Protein AF-A0A6M0S2K1-F1 (afdb_monomer_lite)

Sequence (235 aa):
MRVALTKQAPDVSIAASEGGVLVSTNGELVENVSAGISYQISADERGLFVNGQPAPTALWVEPDNGYVAVGNRWYRGRLLLLWQNGGVMAVNYVMLQEYLYSVVGAEMSASWSLEALKAQAVAARSYAIVHTVRHQRRTYDLDDTQRYQAYKGIATEASSTQQAVHETSGEFISYGGGVVESLYAANQDIVDDAHSGYGMSQTGALDLAEQGYRYYEILSAYYPDTSVGRIDIGE

Secondary structure (DSSP, 8-state):
-EEEEEEEESEEEEEESS-EEEEETTS-EEEEE-TT--EEEEEETTEEEETTEEE-SEEEEEESSS-EEETTEEESSEEEEEEETTEEEEEEE--HHHHHHHHHHHHS-TTS-HHHHHHHHHHHHHHHHHHHHHTTTSS-SEESSTTS----GGGG--HHHHHHHHHTTTEEEEETTEEP---EESSHHHHHHHHTT-SEEHHHHHHHHHTT--HHHHHHHHSTT-EEEE-----

Foldseek 3Di:
DKAWADDFAQKKKKAAQCWFFKAFPVGHTDDTGHHPDIWMWGFAPVAIDINNHDDPQKIKGAHPDDWMDIHPFTAPAIWIWGHDPRGTIIIHDHDLLRQQLQLLLVADPLPFFLQLLLLVLQLLSLQQVVQCVVPVVDPGSYYCDPVHGHGRHCPRGDPSNSVSSVVCAQKYKDAPNDRDNADEHCAQVCCCVVVVRAHAHSVVSRVVVVVVDGNQRSNCVRPPNIGIDGDDPDD

Organism: NCBI:txid2304604

Structure (mmCIF, N/CA/C/O backbone):
data_AF-A0A6M0S2K1-F1
#
_entry.id   AF-A0A6M0S2K1-F1
#
loop_
_atom_site.group_PDB
_atom_site.id
_atom_site.type_symbol
_atom_site.label_atom_id
_atom_site.label_alt_id
_atom_site.label_comp_id
_atom_site.label_asym_id
_atom_site.label_entity_id
_atom_site.label_seq_id
_atom_site.pdbx_PDB_ins_code
_atom_site.Cartn_x
_atom_site.Cartn_y
_atom_site.Cartn_z
_atom_site.occupancy
_atom_site.B_iso_or_equiv
_atom_site.auth_seq_id
_atom_site.auth_comp_id
_atom_site.auth_asym_id
_atom_site.auth_atom_id
_atom_site.pdbx_PDB_model_num
ATOM 1 N N . MET A 1 1 ? -2.777 -7.646 -4.775 1.00 89.31 1 MET A N 1
ATOM 2 C CA . MET A 1 1 ? -3.124 -6.220 -4.939 1.00 89.31 1 MET A CA 1
ATOM 3 C C . MET A 1 1 ? -2.271 -5.621 -6.035 1.00 89.31 1 MET A C 1
ATOM 5 O O . MET A 1 1 ? -1.095 -5.965 -6.116 1.00 89.31 1 MET A O 1
ATOM 9 N N . ARG A 1 2 ? -2.854 -4.751 -6.862 1.00 93.31 2 ARG A N 1
ATOM 10 C CA . ARG A 1 2 ? -2.171 -3.983 -7.910 1.00 93.31 2 ARG A CA 1
ATOM 11 C C . ARG A 1 2 ? -2.292 -2.495 -7.592 1.00 93.31 2 ARG A C 1
ATOM 13 O O . ARG A 1 2 ? -3.386 -1.945 -7.704 1.00 93.31 2 ARG A O 1
ATOM 20 N N . VAL A 1 3 ? -1.199 -1.852 -7.197 1.00 93.38 3 VAL A N 1
ATOM 21 C CA . VAL A 1 3 ? -1.198 -0.441 -6.782 1.00 93.38 3 VAL A CA 1
ATOM 22 C C . VAL A 1 3 ? -0.407 0.394 -7.781 1.00 93.38 3 VAL A C 1
ATOM 24 O O . VAL A 1 3 ? 0.787 0.166 -7.956 1.00 93.38 3 VAL A O 1
ATOM 27 N N . ALA A 1 4 ? -1.048 1.347 -8.456 1.00 93.62 4 ALA A N 1
ATOM 28 C CA . ALA A 1 4 ? -0.344 2.285 -9.326 1.00 93.62 4 ALA A CA 1
ATOM 29 C C . ALA A 1 4 ? 0.474 3.277 -8.487 1.00 93.62 4 ALA A C 1
ATOM 31 O O . ALA A 1 4 ? -0.088 4.001 -7.671 1.00 93.62 4 ALA A O 1
ATOM 32 N N . LEU A 1 5 ? 1.788 3.300 -8.721 1.00 93.94 5 LEU A N 1
ATOM 33 C CA . LEU A 1 5 ? 2.760 4.184 -8.062 1.00 93.94 5 LEU A CA 1
ATOM 34 C C . LEU A 1 5 ? 3.109 5.406 -8.920 1.00 93.94 5 LEU A C 1
ATOM 36 O O . LEU A 1 5 ? 3.496 6.457 -8.428 1.00 93.94 5 LEU A O 1
ATOM 40 N N . THR A 1 6 ? 3.003 5.259 -10.236 1.00 90.81 6 THR A N 1
ATOM 41 C CA . THR A 1 6 ? 3.024 6.362 -11.199 1.00 90.81 6 THR A CA 1
ATOM 42 C C . THR A 1 6 ? 2.173 5.964 -12.392 1.00 90.81 6 THR A C 1
ATOM 44 O O . THR A 1 6 ? 2.080 4.776 -12.698 1.00 90.81 6 THR A O 1
ATOM 47 N N . LYS A 1 7 ? 1.527 6.935 -13.044 1.00 89.19 7 LYS A N 1
ATOM 48 C CA . LYS A 1 7 ? 0.539 6.698 -14.111 1.00 89.19 7 LYS A CA 1
ATOM 49 C C . LYS A 1 7 ? 1.031 7.061 -15.512 1.00 89.19 7 LYS A C 1
ATOM 51 O O . LYS A 1 7 ? 0.543 6.483 -16.474 1.00 89.19 7 LYS A O 1
ATOM 56 N N . GLN A 1 8 ? 1.939 8.030 -15.625 1.00 90.12 8 GLN A N 1
ATOM 57 C CA . GLN A 1 8 ? 2.414 8.554 -16.911 1.00 90.12 8 GLN A CA 1
ATOM 58 C C . GLN A 1 8 ? 3.690 9.396 -16.722 1.00 90.12 8 GLN A C 1
ATOM 60 O O . GLN A 1 8 ? 3.763 10.544 -17.156 1.00 90.12 8 GLN A O 1
ATOM 65 N N . ALA A 1 9 ? 4.681 8.874 -15.996 1.00 94.25 9 ALA A N 1
ATOM 66 C CA . ALA A 1 9 ? 5.946 9.590 -15.825 1.00 94.25 9 ALA A CA 1
ATOM 67 C C . ALA A 1 9 ? 6.783 9.520 -17.117 1.00 94.25 9 ALA A C 1
ATOM 69 O O . ALA A 1 9 ? 6.792 8.468 -17.752 1.00 94.25 9 ALA A O 1
ATOM 70 N N . PRO A 1 10 ? 7.507 10.579 -17.519 1.00 95.75 10 PRO A N 1
ATOM 71 C CA . PRO A 1 10 ? 8.440 10.483 -18.648 1.00 95.75 10 PRO A CA 1
ATOM 72 C C . PRO A 1 10 ? 9.558 9.470 -18.362 1.00 95.75 10 PRO A C 1
ATOM 74 O O . PRO A 1 10 ? 10.025 8.758 -19.253 1.00 95.75 10 PRO A O 1
ATOM 77 N N . ASP A 1 11 ? 9.952 9.374 -17.096 1.00 96.94 11 ASP A N 1
ATOM 78 C CA . ASP A 1 11 ? 10.985 8.478 -16.626 1.00 96.94 11 ASP A CA 1
ATOM 79 C C . ASP A 1 11 ? 10.817 8.148 -15.135 1.00 96.94 11 ASP A C 1
ATOM 81 O O . ASP A 1 11 ? 10.149 8.866 -14.385 1.00 96.94 11 ASP A O 1
ATOM 85 N N . VAL A 1 12 ? 11.387 7.023 -14.712 1.00 97.31 12 VAL A N 1
ATOM 86 C CA . VAL A 1 12 ? 11.408 6.569 -13.324 1.00 97.31 12 VAL A CA 1
ATOM 87 C C . VAL A 1 12 ? 12.636 5.702 -13.064 1.00 97.31 12 VAL A C 1
ATOM 89 O O . VAL A 1 12 ? 13.033 4.893 -13.903 1.00 97.31 12 VAL A O 1
ATOM 92 N N . SER A 1 13 ? 13.230 5.837 -11.882 1.00 98.06 13 SER A N 1
ATOM 93 C CA . SER A 1 13 ? 14.288 4.939 -11.426 1.00 98.06 13 SER A CA 1
ATOM 94 C C . SER A 1 13 ? 13.696 3.728 -10.707 1.00 98.06 13 SER A C 1
ATOM 96 O O . SER A 1 13 ? 12.801 3.878 -9.870 1.00 98.06 13 SER A O 1
ATOM 98 N N . ILE A 1 14 ? 14.214 2.535 -10.997 1.00 98.25 14 ILE A N 1
ATOM 99 C CA . ILE A 1 14 ? 13.878 1.297 -10.283 1.00 98.25 14 ILE A CA 1
ATOM 100 C C . ILE A 1 14 ? 15.131 0.637 -9.723 1.00 98.25 14 ILE A C 1
ATOM 102 O O . ILE A 1 14 ? 16.222 0.821 -10.253 1.00 98.25 14 ILE A O 1
ATOM 106 N N . ALA A 1 15 ? 14.983 -0.145 -8.661 1.00 98.31 15 ALA A N 1
ATOM 107 C CA . ALA A 1 15 ? 16.058 -0.967 -8.105 1.00 98.31 15 ALA A CA 1
ATOM 108 C C . ALA A 1 15 ? 15.476 -2.219 -7.437 1.00 98.31 15 ALA A C 1
ATOM 110 O O . ALA A 1 15 ? 14.278 -2.271 -7.161 1.00 98.31 15 ALA A O 1
ATOM 111 N N . ALA A 1 16 ? 16.324 -3.200 -7.138 1.00 98.38 16 ALA A N 1
ATOM 112 C CA . ALA A 1 16 ? 15.986 -4.337 -6.283 1.00 98.38 16 ALA A CA 1
ATOM 113 C C . ALA A 1 16 ? 16.979 -4.421 -5.119 1.00 98.38 16 ALA A C 1
ATOM 115 O O . ALA A 1 16 ? 18.170 -4.163 -5.304 1.00 98.38 16 ALA A O 1
ATOM 116 N N . SER A 1 17 ? 16.512 -4.744 -3.912 1.00 98.06 17 SER A N 1
ATOM 117 C CA . SER A 1 17 ? 17.354 -4.687 -2.709 1.00 98.06 17 SER A CA 1
ATOM 118 C C . SER A 1 17 ? 18.361 -5.830 -2.652 1.00 98.06 17 SER A C 1
ATOM 120 O O . SER A 1 17 ? 19.490 -5.618 -2.225 1.00 98.06 17 SER A O 1
ATOM 122 N N . GLU A 1 18 ? 17.964 -7.018 -3.109 1.00 97.94 18 GLU A N 1
ATOM 123 C CA . GLU A 1 18 ? 18.795 -8.232 -3.117 1.00 97.94 18 GLU A CA 1
ATOM 124 C C . GLU A 1 18 ? 19.091 -8.727 -4.540 1.00 97.94 18 GLU A C 1
ATOM 126 O O . GLU A 1 18 ? 19.552 -9.845 -4.729 1.00 97.94 18 GLU A O 1
ATOM 131 N N . GLY A 1 19 ? 18.885 -7.868 -5.540 1.00 98.00 19 GLY A N 1
ATOM 132 C CA . GLY A 1 19 ? 19.001 -8.230 -6.949 1.00 98.00 19 GLY A CA 1
ATOM 133 C C . GLY A 1 19 ? 17.712 -8.832 -7.500 1.00 98.00 19 GLY A C 1
ATOM 134 O O . GLY A 1 19 ? 16.677 -8.834 -6.829 1.00 98.00 19 GLY A O 1
ATOM 135 N N . GLY A 1 20 ? 17.751 -9.254 -8.757 1.00 97.94 20 GLY A N 1
ATOM 136 C CA . GLY A 1 20 ? 16.601 -9.803 -9.460 1.00 97.94 20 GLY A CA 1
ATOM 137 C C . GLY A 1 20 ? 16.741 -9.696 -10.968 1.00 97.94 20 GLY A C 1
ATOM 138 O O . GLY A 1 20 ? 17.843 -9.604 -11.513 1.00 97.94 20 GLY A O 1
ATOM 139 N N . VAL A 1 21 ? 15.607 -9.645 -11.657 1.00 98.44 21 VAL A N 1
ATOM 140 C CA . VAL A 1 21 ? 15.546 -9.621 -13.120 1.00 98.44 21 VAL A CA 1
ATOM 141 C C . VAL A 1 21 ? 14.512 -8.629 -13.642 1.00 98.44 21 VAL A C 1
ATOM 143 O O . VAL A 1 21 ? 13.466 -8.394 -13.033 1.00 98.44 21 VAL A O 1
ATOM 146 N N . LEU A 1 22 ? 14.806 -8.064 -14.814 1.00 98.19 22 LEU A N 1
ATOM 147 C CA . LEU A 1 22 ? 13.806 -7.485 -15.700 1.00 98.19 22 LEU A CA 1
ATOM 148 C C . LEU A 1 22 ? 13.402 -8.542 -16.721 1.00 98.19 22 LEU A C 1
ATOM 150 O O . LEU A 1 22 ? 14.235 -8.980 -17.516 1.00 98.19 22 LEU A O 1
ATOM 154 N N . VAL A 1 23 ? 12.130 -8.928 -16.725 1.00 97.94 23 VAL A N 1
ATOM 155 C CA . VAL A 1 23 ? 11.583 -9.904 -17.678 1.00 97.94 23 VAL A CA 1
ATOM 156 C C . VAL A 1 23 ? 10.384 -9.328 -18.413 1.00 97.94 23 VAL A C 1
ATOM 158 O O . VAL A 1 23 ? 9.612 -8.539 -17.874 1.00 97.94 23 VAL A O 1
ATOM 161 N N . SER A 1 24 ? 10.205 -9.718 -19.666 1.00 96.12 24 SER A N 1
ATOM 162 C CA . SER A 1 24 ? 9.001 -9.385 -20.419 1.00 96.12 24 SER A CA 1
ATOM 163 C C . SER A 1 24 ? 7.785 -10.160 -19.885 1.00 96.12 24 SER A C 1
ATOM 165 O O . SER A 1 24 ? 7.908 -11.152 -19.168 1.00 96.12 24 SER A O 1
ATOM 167 N N . THR A 1 25 ? 6.573 -9.733 -20.247 1.00 92.88 25 THR A N 1
ATOM 168 C CA . THR A 1 25 ? 5.327 -10.427 -19.854 1.00 92.88 25 THR A CA 1
ATOM 169 C C . THR A 1 25 ? 5.199 -11.863 -20.380 1.00 92.88 25 THR A C 1
ATOM 171 O O . THR A 1 25 ? 4.376 -12.615 -19.862 1.00 92.88 25 THR A O 1
ATOM 174 N N . ASN A 1 26 ? 6.014 -12.261 -21.363 1.00 93.25 26 ASN A N 1
ATOM 175 C CA . ASN A 1 26 ? 6.125 -13.645 -21.838 1.00 93.25 26 ASN A CA 1
ATOM 176 C C . ASN A 1 26 ? 7.198 -14.477 -21.094 1.00 93.25 26 ASN A C 1
ATOM 178 O O . ASN A 1 26 ? 7.351 -15.657 -21.399 1.00 93.25 26 ASN A O 1
ATOM 182 N N . GLY A 1 27 ? 7.929 -13.888 -20.138 1.00 92.88 27 GLY A N 1
ATOM 183 C CA . GLY A 1 27 ? 8.997 -14.545 -19.374 1.00 92.88 27 GLY A CA 1
ATOM 184 C C . GLY A 1 27 ? 10.401 -14.443 -19.983 1.00 92.88 27 GLY A C 1
ATOM 185 O O . GLY A 1 27 ? 11.336 -15.021 -19.436 1.00 92.88 27 GLY A O 1
ATOM 186 N N . GLU A 1 28 ? 10.587 -13.723 -21.091 1.00 96.62 28 GLU A N 1
ATOM 187 C CA . GLU A 1 28 ? 11.916 -13.500 -21.673 1.00 96.62 28 GLU A CA 1
ATOM 188 C C . GLU A 1 28 ? 12.744 -12.528 -20.823 1.00 96.62 28 GLU A C 1
ATOM 190 O O . GLU A 1 28 ? 12.285 -11.431 -20.495 1.00 96.62 28 GLU A O 1
ATOM 195 N N . LEU A 1 29 ? 13.979 -12.918 -20.492 1.00 97.69 29 LEU A N 1
ATOM 196 C CA . LEU A 1 29 ? 14.934 -12.075 -19.774 1.00 97.69 29 LEU A CA 1
ATOM 197 C C . LEU A 1 29 ? 15.348 -10.874 -20.629 1.00 97.69 29 LEU A C 1
ATOM 199 O O . LEU A 1 29 ? 15.806 -11.037 -21.759 1.00 97.69 29 LEU A O 1
ATOM 203 N N . VAL A 1 30 ? 15.229 -9.680 -20.054 1.00 97.44 30 VAL A N 1
ATOM 204 C CA . VAL A 1 30 ? 15.663 -8.417 -20.660 1.00 97.44 30 VAL A CA 1
ATOM 205 C C . VAL A 1 30 ? 16.979 -7.951 -20.049 1.00 97.44 30 VAL A C 1
ATOM 207 O O . VAL A 1 30 ? 17.884 -7.575 -20.785 1.00 97.44 30 VAL A O 1
ATOM 210 N N . GLU A 1 31 ? 17.104 -7.988 -18.720 1.00 96.88 31 GLU A N 1
ATOM 211 C CA . GLU A 1 31 ? 18.288 -7.499 -18.002 1.00 96.88 31 GLU A CA 1
ATOM 212 C C . GLU A 1 31 ? 18.386 -8.144 -16.611 1.00 96.88 31 GLU A C 1
ATOM 214 O O . GLU A 1 31 ? 17.360 -8.423 -15.985 1.00 96.88 31 GLU A O 1
ATOM 219 N N . ASN A 1 32 ? 19.605 -8.344 -16.098 1.00 97.88 32 ASN A N 1
ATOM 220 C CA . ASN A 1 32 ? 19.799 -8.724 -14.694 1.00 97.88 32 ASN A CA 1
ATOM 221 C C . ASN A 1 32 ? 19.862 -7.462 -13.830 1.00 97.88 32 ASN A C 1
ATOM 223 O O . ASN A 1 32 ? 20.617 -6.534 -14.127 1.00 97.88 32 ASN A O 1
ATOM 227 N N . VAL A 1 33 ? 19.114 -7.442 -12.730 1.00 97.50 33 VAL A N 1
ATOM 228 C CA . VAL A 1 33 ? 19.094 -6.333 -11.774 1.00 97.50 33 VAL A CA 1
ATOM 229 C C . VAL A 1 33 ? 20.090 -6.626 -10.663 1.00 97.50 33 VAL A C 1
ATOM 231 O O . VAL A 1 33 ? 19.908 -7.541 -9.866 1.00 97.50 33 VAL A O 1
ATOM 234 N N . SER A 1 34 ? 21.153 -5.831 -10.588 1.00 98.00 34 SER A N 1
ATOM 235 C CA . SER A 1 34 ? 22.133 -5.941 -9.505 1.00 98.00 34 SER A CA 1
ATOM 236 C C . SER A 1 34 ? 21.599 -5.316 -8.213 1.00 98.00 34 SER A C 1
A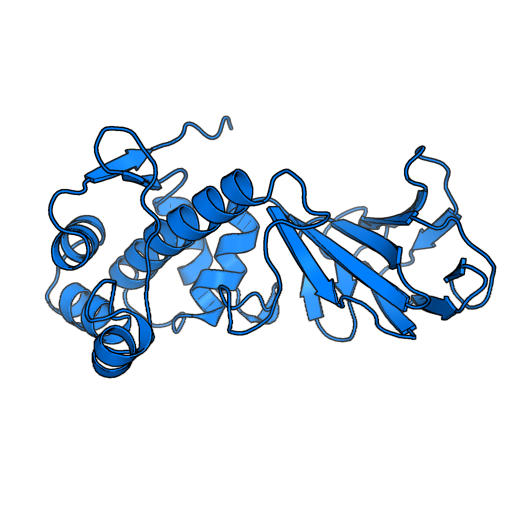TOM 238 O O . SER A 1 34 ? 20.992 -4.244 -8.238 1.00 98.00 34 SER A O 1
ATOM 240 N N . ALA A 1 35 ? 21.857 -5.968 -7.077 1.00 98.00 35 ALA A N 1
ATOM 241 C CA . ALA A 1 35 ? 21.401 -5.526 -5.760 1.00 98.00 35 ALA A CA 1
ATOM 242 C C . ALA A 1 35 ? 21.814 -4.075 -5.454 1.00 98.00 35 ALA A C 1
ATOM 244 O O . ALA A 1 35 ? 22.986 -3.710 -5.553 1.00 98.00 35 ALA A O 1
ATOM 245 N N . GLY A 1 36 ? 20.838 -3.241 -5.089 1.00 94.81 36 GLY A N 1
ATOM 246 C CA . GLY A 1 36 ? 21.028 -1.830 -4.744 1.00 94.81 36 GLY A CA 1
ATOM 247 C C . GLY A 1 36 ? 21.379 -0.910 -5.919 1.00 94.81 36 GLY A C 1
ATOM 248 O O . GLY A 1 36 ? 21.509 0.297 -5.715 1.00 94.81 36 GLY A O 1
ATOM 249 N N . ILE A 1 37 ? 21.519 -1.439 -7.137 1.00 97.56 37 ILE A N 1
ATOM 250 C CA . ILE A 1 37 ? 21.822 -0.640 -8.324 1.00 97.56 37 ILE A CA 1
ATOM 251 C C . ILE A 1 37 ? 20.525 -0.121 -8.937 1.00 97.56 37 ILE A C 1
ATOM 253 O O . ILE A 1 37 ? 19.562 -0.863 -9.131 1.00 97.56 37 ILE A O 1
ATOM 257 N N . SER A 1 38 ? 20.517 1.176 -9.241 1.00 97.31 38 SER A N 1
ATOM 258 C CA . SER A 1 38 ? 19.392 1.841 -9.889 1.00 97.31 38 SER A CA 1
ATOM 259 C C . SER A 1 38 ? 19.456 1.675 -11.405 1.00 97.31 38 SER A C 1
ATOM 261 O O . SER A 1 38 ? 20.493 1.921 -12.019 1.00 97.31 38 SER A O 1
ATOM 263 N N . TYR A 1 39 ? 18.319 1.344 -12.005 1.00 98.12 39 TYR A N 1
ATOM 264 C CA . TYR A 1 39 ? 18.098 1.245 -13.443 1.00 98.12 39 TYR A CA 1
ATOM 265 C C . TYR A 1 39 ? 17.109 2.328 -13.854 1.00 98.12 39 TYR A C 1
ATOM 267 O O . TYR A 1 39 ? 16.084 2.532 -13.199 1.00 98.12 39 TYR A O 1
ATOM 275 N N . GLN A 1 40 ? 17.421 3.037 -14.933 1.00 98.25 40 GLN A N 1
ATOM 276 C CA . GLN A 1 40 ? 16.571 4.099 -15.441 1.00 98.25 40 GLN A CA 1
ATOM 277 C C . GLN A 1 40 ? 15.568 3.528 -16.438 1.00 98.25 40 GLN A C 1
ATOM 279 O O . GLN A 1 40 ? 15.956 2.937 -17.446 1.00 98.25 40 GLN A O 1
ATOM 284 N N . ILE A 1 41 ? 14.285 3.744 -16.174 1.00 98.12 41 ILE A N 1
ATOM 285 C CA . ILE A 1 41 ? 13.190 3.370 -17.061 1.00 98.12 41 ILE A CA 1
ATOM 286 C C . ILE A 1 41 ? 12.630 4.651 -17.654 1.00 98.12 41 ILE A C 1
ATOM 288 O O . ILE A 1 41 ? 12.181 5.524 -16.918 1.00 98.12 41 ILE A O 1
ATOM 292 N N . SER A 1 42 ? 12.649 4.781 -18.973 1.00 98.00 42 SER A N 1
ATOM 293 C CA . SER A 1 42 ? 12.065 5.935 -19.656 1.00 98.00 42 SER A CA 1
ATOM 294 C C . SER A 1 42 ? 11.057 5.501 -20.705 1.00 98.00 42 SER A C 1
ATOM 296 O O . SER A 1 42 ? 11.082 4.370 -21.192 1.00 98.00 42 SER A O 1
ATOM 298 N N . ALA A 1 43 ? 10.149 6.409 -21.038 1.00 97.56 43 ALA A N 1
ATOM 299 C CA . ALA A 1 43 ? 9.171 6.228 -22.093 1.00 97.56 43 ALA A CA 1
ATOM 300 C C . ALA A 1 43 ? 9.137 7.462 -22.994 1.00 97.56 43 ALA A C 1
ATOM 302 O O . ALA A 1 43 ? 9.307 8.592 -22.540 1.00 97.56 43 ALA A O 1
ATOM 303 N N . ASP A 1 44 ? 8.904 7.228 -24.280 1.00 95.62 44 ASP A N 1
ATOM 304 C CA . ASP A 1 44 ? 8.535 8.270 -25.234 1.00 95.62 44 ASP A CA 1
ATOM 305 C C . ASP A 1 44 ? 7.478 7.733 -26.210 1.00 95.62 44 ASP A C 1
ATOM 307 O O . ASP A 1 44 ? 6.961 6.632 -26.031 1.00 95.62 44 ASP A O 1
ATOM 311 N N . GLU A 1 45 ? 7.144 8.483 -27.259 1.00 94.44 45 GLU A N 1
ATOM 312 C CA . GLU A 1 45 ? 6.159 8.074 -28.276 1.00 94.44 45 GLU A CA 1
ATOM 313 C C . GLU A 1 45 ? 6.477 6.735 -28.977 1.00 94.44 45 GLU A C 1
ATOM 315 O O . GLU A 1 45 ? 5.608 6.148 -29.621 1.00 94.44 45 GLU A O 1
ATOM 320 N N . ARG A 1 46 ? 7.718 6.243 -28.887 1.00 93.50 46 ARG A N 1
ATOM 321 C CA . ARG A 1 46 ? 8.203 5.037 -29.574 1.00 93.50 46 ARG A CA 1
ATOM 322 C C . ARG A 1 46 ? 8.150 3.789 -28.701 1.00 93.50 46 ARG A C 1
ATOM 324 O O . ARG A 1 46 ? 8.160 2.691 -29.253 1.00 93.50 46 ARG A O 1
ATOM 331 N N . GLY A 1 47 ? 8.119 3.927 -27.376 1.00 95.88 47 GLY A N 1
ATOM 332 C CA . GLY A 1 47 ? 8.044 2.780 -26.473 1.00 95.88 47 GLY A CA 1
ATOM 333 C C . GLY A 1 47 ? 8.734 2.985 -25.130 1.00 95.88 47 GLY A C 1
ATOM 334 O O . GLY A 1 47 ? 8.942 4.111 -24.678 1.00 95.88 47 GLY A O 1
ATOM 335 N N . LEU A 1 48 ? 9.055 1.858 -24.489 1.00 97.31 48 LEU A N 1
ATOM 336 C CA . LEU A 1 48 ? 9.765 1.787 -23.215 1.00 97.31 48 LEU A CA 1
ATOM 337 C C . LEU A 1 48 ? 11.262 1.573 -23.453 1.00 97.31 48 LEU A C 1
ATOM 339 O O . LEU A 1 48 ? 11.656 0.872 -24.387 1.00 97.31 48 LEU A O 1
ATOM 343 N N . PHE A 1 49 ? 12.089 2.125 -22.573 1.00 98.06 49 PHE A N 1
ATOM 344 C CA . PHE A 1 49 ? 13.536 1.974 -22.616 1.00 98.06 49 PHE A CA 1
ATOM 345 C C . PHE A 1 49 ? 14.083 1.638 -21.230 1.00 98.06 49 PHE A C 1
ATOM 347 O O . PHE A 1 49 ? 13.657 2.217 -20.230 1.00 98.06 49 PHE A O 1
ATOM 354 N N . VAL A 1 50 ? 15.064 0.738 -21.183 1.00 98.00 50 VAL A N 1
ATOM 355 C CA . VAL A 1 50 ? 15.841 0.402 -19.983 1.00 98.00 50 VAL A CA 1
ATOM 356 C C . VAL A 1 50 ? 17.258 0.914 -20.197 1.00 98.00 50 VAL A C 1
ATOM 358 O O . VAL A 1 50 ? 17.925 0.517 -21.149 1.00 98.00 50 VAL A O 1
ATOM 361 N N . ASN A 1 51 ? 17.715 1.838 -19.351 1.00 96.94 51 ASN A N 1
ATOM 362 C CA . ASN A 1 51 ? 19.018 2.503 -19.481 1.00 96.94 51 ASN A CA 1
ATOM 363 C C . ASN A 1 51 ? 19.266 3.061 -20.903 1.00 96.94 51 ASN A C 1
ATOM 365 O O . ASN A 1 51 ? 20.373 3.005 -21.438 1.00 96.94 51 ASN A O 1
ATOM 369 N N . GLY A 1 52 ? 18.207 3.577 -21.538 1.00 96.44 52 GLY A N 1
ATOM 370 C CA . GLY A 1 52 ? 18.234 4.130 -22.896 1.00 96.44 52 GLY A CA 1
ATOM 371 C C . GLY A 1 52 ? 18.179 3.102 -24.034 1.00 96.44 52 GLY A C 1
ATOM 372 O O . GLY A 1 52 ? 18.115 3.509 -25.193 1.00 96.44 52 GLY A O 1
ATOM 373 N N . GLN A 1 53 ? 18.175 1.798 -23.745 1.00 97.12 53 GLN A N 1
ATOM 374 C CA . GLN A 1 53 ? 18.000 0.749 -24.754 1.00 97.12 53 GLN A CA 1
ATOM 375 C C . GLN A 1 53 ? 16.518 0.396 -24.931 1.00 97.12 53 GLN A C 1
ATOM 377 O O . GLN A 1 53 ? 15.818 0.291 -23.923 1.00 97.12 53 GLN A O 1
ATOM 382 N N . PRO A 1 54 ? 16.022 0.207 -26.172 1.00 97.50 54 PRO A N 1
ATOM 383 C CA . PRO A 1 54 ? 14.640 -0.200 -26.409 1.00 97.50 54 PRO A CA 1
ATOM 384 C C . PRO A 1 54 ? 14.295 -1.489 -25.665 1.00 97.50 54 PRO A C 1
ATOM 386 O O . PRO A 1 54 ? 15.067 -2.447 -25.686 1.00 97.50 54 PRO A O 1
ATOM 389 N N . ALA A 1 55 ? 13.119 -1.520 -25.050 1.00 97.12 55 ALA A N 1
ATOM 390 C CA . ALA A 1 55 ? 12.623 -2.665 -24.307 1.00 97.12 55 ALA A CA 1
ATOM 391 C C . ALA A 1 55 ? 11.163 -2.980 -24.684 1.00 97.12 55 ALA A C 1
ATOM 393 O O . ALA A 1 55 ? 10.463 -2.131 -25.248 1.00 97.12 55 ALA A O 1
ATOM 394 N N . PRO A 1 56 ? 10.677 -4.196 -24.380 1.00 97.25 56 PRO A N 1
ATOM 395 C CA . PRO A 1 56 ? 9.259 -4.523 -24.458 1.00 97.25 56 PRO A CA 1
ATOM 396 C C . PRO A 1 56 ? 8.370 -3.468 -23.786 1.00 97.25 56 PRO A C 1
ATOM 398 O O . PRO A 1 56 ? 8.730 -2.883 -22.768 1.00 97.25 56 PRO A O 1
ATOM 401 N N . THR A 1 57 ? 7.162 -3.266 -24.314 1.00 95.56 57 THR A N 1
ATOM 402 C CA . THR A 1 57 ? 6.202 -2.269 -23.799 1.00 95.56 57 THR A CA 1
ATOM 403 C C . THR A 1 57 ? 5.653 -2.603 -22.408 1.00 95.56 57 THR A C 1
ATOM 405 O O . THR A 1 57 ? 4.915 -1.806 -21.832 1.00 95.56 57 THR A O 1
ATOM 408 N N . ALA A 1 58 ? 5.971 -3.788 -21.886 1.00 96.75 58 ALA A N 1
ATOM 409 C CA . ALA A 1 58 ? 5.598 -4.252 -20.563 1.00 96.75 58 ALA A CA 1
ATOM 410 C C . ALA A 1 58 ? 6.716 -5.122 -19.973 1.00 96.75 58 ALA A C 1
ATOM 412 O O . ALA A 1 58 ? 7.111 -6.115 -20.591 1.00 96.75 58 ALA A O 1
ATOM 413 N N . LEU A 1 59 ? 7.186 -4.765 -18.778 1.00 97.75 59 LEU A N 1
ATOM 414 C CA . LEU A 1 59 ? 8.267 -5.448 -18.067 1.00 97.75 59 LEU A CA 1
ATOM 415 C C . LEU A 1 59 ? 7.879 -5.720 -16.619 1.00 97.75 59 LEU A C 1
ATOM 417 O O . LEU A 1 59 ? 7.340 -4.850 -15.939 1.00 97.75 59 LEU A O 1
ATOM 421 N N . TRP A 1 60 ? 8.226 -6.898 -16.129 1.00 98.31 60 TRP A N 1
ATOM 422 C CA . TRP A 1 60 ? 8.280 -7.187 -14.709 1.00 98.31 60 TRP A CA 1
ATOM 423 C C . TRP A 1 60 ? 9.669 -6.876 -14.168 1.00 98.31 60 TRP A C 1
ATOM 425 O O . TRP A 1 60 ? 10.664 -7.277 -14.762 1.00 98.31 60 TRP A O 1
ATOM 435 N N . VAL A 1 61 ? 9.717 -6.201 -13.024 1.00 98.31 61 VAL A N 1
ATOM 436 C CA . VAL A 1 61 ? 10.862 -6.203 -12.114 1.00 98.31 61 VAL A CA 1
ATOM 437 C C . VAL A 1 61 ? 10.565 -7.247 -11.051 1.00 98.31 61 VAL A C 1
ATOM 439 O O . VAL A 1 61 ? 9.692 -7.035 -10.203 1.00 98.31 61 VAL A O 1
ATOM 442 N N . GLU A 1 62 ? 11.255 -8.378 -11.123 1.00 98.00 62 GLU A N 1
ATOM 443 C CA . GLU A 1 62 ? 11.115 -9.476 -10.169 1.00 98.00 62 GLU A CA 1
ATOM 444 C C . GLU A 1 62 ? 12.364 -9.506 -9.293 1.00 98.00 62 GLU A C 1
ATOM 446 O O . GLU A 1 62 ? 13.444 -9.805 -9.804 1.00 98.00 62 GLU A O 1
ATOM 451 N N . PRO A 1 63 ? 12.265 -9.131 -8.008 1.00 97.88 63 PRO A N 1
ATOM 452 C CA . PRO A 1 63 ? 13.398 -9.263 -7.110 1.00 97.88 63 PRO A CA 1
ATOM 453 C C . PRO A 1 63 ? 13.637 -10.751 -6.819 1.00 97.88 63 PRO A C 1
ATOM 455 O O . PRO A 1 63 ? 12.675 -11.507 -6.681 1.00 97.88 63 PRO A O 1
ATOM 458 N N . ASP A 1 64 ? 14.896 -11.162 -6.668 1.00 96.50 64 ASP A N 1
ATOM 459 C CA . ASP A 1 64 ? 15.220 -12.524 -6.210 1.00 96.50 64 ASP A CA 1
ATOM 460 C C . ASP A 1 64 ? 14.644 -12.757 -4.806 1.00 96.50 64 ASP A C 1
ATOM 462 O O . ASP A 1 64 ? 14.110 -13.820 -4.486 1.00 96.50 64 ASP A O 1
ATOM 466 N N . ASN A 1 65 ? 14.747 -11.717 -3.976 1.00 94.62 65 ASN A N 1
ATOM 467 C CA . ASN A 1 65 ? 14.185 -11.613 -2.642 1.00 94.62 65 ASN A CA 1
ATOM 468 C C . ASN A 1 65 ? 14.133 -10.131 -2.206 1.00 94.62 65 ASN A C 1
ATOM 470 O O . ASN A 1 65 ? 14.663 -9.238 -2.874 1.00 94.62 65 ASN A O 1
ATOM 474 N N . GLY A 1 66 ? 13.510 -9.848 -1.063 1.00 95.81 66 GLY A N 1
ATOM 475 C CA . GLY A 1 66 ? 13.471 -8.509 -0.483 1.00 95.81 66 GLY A CA 1
ATOM 476 C C . GLY A 1 66 ? 12.469 -7.582 -1.178 1.00 95.81 66 GLY A C 1
ATOM 477 O O . GLY A 1 66 ? 11.271 -7.862 -1.204 1.00 95.81 66 GLY A O 1
ATOM 478 N N . TYR A 1 67 ? 12.942 -6.436 -1.670 1.00 98.06 67 TYR A N 1
ATOM 479 C CA . TYR A 1 67 ? 12.111 -5.304 -2.080 1.00 98.06 67 TYR A CA 1
ATOM 480 C C . TYR A 1 67 ? 12.472 -4.780 -3.471 1.00 98.06 67 TYR A C 1
ATOM 482 O O . TYR A 1 67 ? 13.627 -4.831 -3.898 1.00 98.06 67 TYR A O 1
ATOM 490 N N . VAL A 1 68 ? 11.491 -4.161 -4.127 1.00 98.31 68 VAL A N 1
ATOM 491 C CA . VAL A 1 68 ? 11.676 -3.346 -5.337 1.00 98.31 68 VAL A CA 1
ATOM 492 C C . VAL A 1 68 ? 11.529 -1.864 -5.011 1.00 98.31 68 VAL A C 1
ATOM 494 O O . VAL A 1 68 ? 10.713 -1.487 -4.173 1.00 98.31 68 VAL A O 1
ATOM 497 N N . ALA A 1 69 ? 12.292 -1.005 -5.676 1.00 98.19 69 ALA A N 1
ATOM 498 C CA . ALA A 1 69 ? 12.189 0.441 -5.537 1.00 98.19 69 ALA A CA 1
ATOM 499 C C . ALA A 1 69 ? 11.547 1.093 -6.761 1.00 98.19 69 ALA A C 1
ATOM 501 O O . ALA A 1 69 ? 11.751 0.651 -7.891 1.00 98.19 69 ALA A O 1
ATOM 502 N N . VAL A 1 70 ? 10.832 2.191 -6.519 1.00 97.81 70 VAL A N 1
ATOM 503 C CA . VAL A 1 70 ? 10.403 3.160 -7.535 1.00 97.81 70 VAL A CA 1
ATOM 504 C C . VAL A 1 70 ? 10.725 4.551 -7.002 1.00 97.81 70 VAL A C 1
ATOM 506 O O . VAL A 1 70 ? 10.212 4.954 -5.952 1.00 97.81 70 VAL A O 1
ATOM 509 N N . GLY A 1 71 ? 11.599 5.284 -7.690 1.00 96.00 71 GLY A N 1
ATOM 510 C CA . GLY A 1 71 ? 12.144 6.535 -7.170 1.00 96.00 71 GLY A CA 1
ATOM 511 C C . GLY A 1 71 ? 12.959 6.289 -5.898 1.00 96.00 71 GLY A C 1
ATOM 512 O O . GLY A 1 71 ? 13.925 5.531 -5.904 1.00 96.00 71 GLY A O 1
ATOM 513 N N . ASN A 1 72 ? 12.553 6.921 -4.795 1.00 94.25 72 ASN A N 1
ATOM 514 C CA . ASN A 1 72 ? 13.197 6.802 -3.482 1.00 94.25 72 ASN A CA 1
ATOM 515 C C . ASN A 1 72 ? 12.438 5.900 -2.490 1.00 94.25 72 ASN A C 1
ATOM 517 O O . ASN A 1 72 ? 12.805 5.845 -1.315 1.00 94.25 72 ASN A O 1
ATOM 521 N N . ARG A 1 73 ? 11.368 5.229 -2.929 1.00 96.94 73 ARG A N 1
ATOM 522 C CA . ARG A 1 73 ? 10.530 4.377 -2.076 1.00 96.94 73 ARG A CA 1
ATOM 523 C C . ARG A 1 73 ? 10.737 2.911 -2.417 1.00 96.94 73 ARG A C 1
ATOM 525 O O . ARG A 1 73 ? 10.813 2.557 -3.590 1.00 96.94 73 ARG A O 1
ATOM 532 N N . TRP A 1 74 ? 10.770 2.083 -1.379 1.00 98.19 74 TRP A N 1
ATOM 533 C CA . TRP A 1 74 ? 10.916 0.632 -1.453 1.00 98.19 74 TRP A CA 1
ATOM 534 C C . TRP A 1 74 ? 9.592 -0.053 -1.129 1.00 98.19 74 TRP A C 1
ATOM 536 O O . TRP A 1 74 ? 8.877 0.371 -0.222 1.00 98.19 74 TRP A O 1
ATOM 546 N N . TYR A 1 75 ? 9.281 -1.123 -1.849 1.00 98.31 75 TYR A N 1
ATOM 547 C CA . TYR A 1 75 ? 8.008 -1.829 -1.809 1.00 98.31 75 TYR A CA 1
ATOM 548 C C . TYR A 1 75 ? 8.240 -3.339 -1.773 1.00 98.31 75 TYR A C 1
ATOM 550 O O . TYR A 1 75 ? 9.181 -3.853 -2.377 1.00 98.31 75 TYR A O 1
ATOM 558 N N . ARG A 1 76 ? 7.346 -4.049 -1.085 1.00 97.81 76 ARG A N 1
ATOM 559 C CA . ARG A 1 76 ? 7.252 -5.513 -1.138 1.00 97.81 76 ARG A CA 1
ATOM 560 C C . ARG A 1 76 ? 6.690 -5.984 -2.478 1.00 97.81 76 ARG A C 1
ATOM 562 O O . ARG A 1 76 ? 6.059 -5.216 -3.208 1.00 97.81 76 ARG A O 1
ATOM 569 N N . GLY A 1 77 ? 6.874 -7.269 -2.760 1.00 97.38 77 GLY A N 1
ATOM 570 C CA . GLY A 1 77 ? 6.390 -7.902 -3.980 1.00 97.38 77 GLY A CA 1
ATOM 571 C C . GLY A 1 77 ? 7.211 -7.509 -5.206 1.00 97.38 77 GLY A C 1
ATOM 572 O O . GLY A 1 77 ? 8.418 -7.302 -5.123 1.00 97.38 77 GLY A O 1
ATOM 573 N N . ARG A 1 78 ? 6.548 -7.417 -6.359 1.00 97.81 78 ARG A N 1
ATOM 574 C CA . ARG A 1 78 ? 7.183 -7.154 -7.660 1.00 97.81 78 ARG A CA 1
ATOM 575 C C . ARG A 1 78 ? 6.587 -5.928 -8.341 1.00 97.81 78 ARG A C 1
ATOM 577 O O . ARG A 1 78 ? 5.543 -5.419 -7.925 1.00 97.81 78 ARG A O 1
ATOM 584 N N . LEU A 1 79 ? 7.232 -5.438 -9.393 1.00 98.00 79 LEU A N 1
ATOM 585 C CA . LEU A 1 79 ? 6.789 -4.243 -10.114 1.00 98.00 79 LEU A CA 1
ATOM 586 C C . LEU A 1 79 ? 6.459 -4.575 -11.565 1.00 98.00 79 LEU A C 1
ATOM 588 O O . LEU A 1 79 ? 7.246 -5.222 -12.240 1.00 98.00 79 LEU A O 1
ATOM 592 N N . LEU A 1 80 ? 5.326 -4.090 -12.059 1.00 98.00 80 LEU A N 1
ATOM 593 C CA . LEU A 1 80 ? 5.002 -4.065 -13.479 1.00 98.00 80 LEU A CA 1
ATOM 594 C C . LEU A 1 80 ? 5.246 -2.652 -14.015 1.00 98.00 80 LEU A C 1
ATOM 596 O O . LEU A 1 80 ? 4.638 -1.693 -13.541 1.00 98.00 80 LEU A O 1
ATOM 600 N N . LEU A 1 81 ? 6.106 -2.536 -15.016 1.00 97.94 81 LEU A N 1
ATOM 601 C CA . LEU A 1 81 ? 6.379 -1.320 -15.770 1.00 97.94 81 LEU A CA 1
ATOM 602 C C . LEU A 1 81 ? 5.669 -1.417 -17.116 1.00 97.94 81 LEU A C 1
ATOM 604 O O . LEU A 1 81 ? 5.832 -2.402 -17.834 1.00 97.94 81 LEU A O 1
ATOM 608 N N . LEU A 1 82 ? 4.880 -0.406 -17.458 1.00 96.62 82 LEU A N 1
ATOM 609 C CA . LEU A 1 82 ? 4.101 -0.357 -18.688 1.00 96.62 82 LEU A CA 1
ATOM 610 C C . LEU A 1 82 ? 4.380 0.937 -19.431 1.00 96.62 82 LEU A C 1
ATOM 612 O O . LEU A 1 82 ? 4.380 2.017 -18.844 1.00 96.62 82 LEU A O 1
ATOM 616 N N . TRP A 1 83 ? 4.539 0.818 -20.740 1.00 96.12 83 TRP A N 1
ATOM 617 C CA . TRP A 1 83 ? 4.418 1.950 -21.636 1.00 96.12 83 TRP A CA 1
ATOM 618 C C . TRP A 1 83 ? 2.936 2.261 -21.863 1.00 96.12 83 TRP A C 1
ATOM 620 O O . TRP A 1 83 ? 2.189 1.433 -22.390 1.00 96.12 83 TRP A O 1
ATOM 630 N N . GLN A 1 84 ? 2.498 3.449 -21.450 1.00 91.31 84 GLN A N 1
ATOM 631 C CA . GLN A 1 84 ? 1.120 3.903 -21.600 1.00 91.31 84 GLN A CA 1
ATOM 632 C C . GLN A 1 84 ? 1.079 5.399 -21.918 1.00 91.31 84 GLN A C 1
ATOM 634 O O . GLN A 1 84 ? 1.584 6.220 -21.157 1.00 91.31 84 GLN A O 1
ATOM 639 N N . ASN A 1 85 ? 0.430 5.760 -23.031 1.00 89.25 85 ASN A N 1
ATOM 640 C CA . ASN A 1 85 ? 0.264 7.150 -23.480 1.00 89.25 85 ASN A CA 1
ATOM 641 C C . ASN A 1 85 ? 1.595 7.937 -23.525 1.00 89.25 85 ASN A C 1
ATOM 643 O O . ASN A 1 85 ? 1.669 9.058 -23.022 1.00 89.25 85 ASN A O 1
ATOM 647 N N . GLY A 1 86 ? 2.661 7.320 -24.049 1.00 92.75 86 GLY A N 1
ATOM 648 C CA . GLY A 1 86 ? 3.990 7.938 -24.137 1.00 92.75 86 GLY A CA 1
ATOM 649 C C . GLY A 1 86 ? 4.738 8.072 -22.803 1.00 92.75 86 GLY A C 1
ATOM 650 O O . GLY A 1 86 ? 5.819 8.647 -22.780 1.00 92.75 86 GLY A O 1
ATOM 651 N N . GLY A 1 87 ? 4.187 7.551 -21.701 1.00 96.12 87 GLY A N 1
ATOM 652 C CA . GLY A 1 87 ? 4.794 7.579 -20.371 1.00 96.12 87 GLY A CA 1
ATOM 653 C C . GLY A 1 87 ? 4.953 6.189 -19.752 1.00 96.12 87 GLY A C 1
ATOM 654 O O . GLY A 1 87 ? 4.410 5.194 -20.233 1.00 96.12 87 GLY A O 1
ATOM 655 N N . VAL A 1 88 ? 5.698 6.137 -18.654 1.00 97.12 88 VAL A N 1
ATOM 656 C CA . VAL A 1 88 ? 5.850 4.974 -17.786 1.00 97.12 88 VAL A CA 1
ATOM 657 C C . VAL A 1 88 ? 4.717 4.965 -16.763 1.00 97.12 88 VAL A C 1
ATOM 659 O O . VAL A 1 88 ? 4.566 5.897 -15.965 1.00 97.12 88 VAL A O 1
ATOM 662 N N . MET A 1 89 ? 3.948 3.881 -16.751 1.00 96.00 89 MET A N 1
ATOM 663 C CA . MET A 1 89 ? 3.110 3.502 -15.621 1.00 96.00 89 MET A CA 1
ATOM 664 C C . MET A 1 89 ? 3.833 2.417 -14.821 1.00 96.00 89 MET A C 1
ATOM 666 O O . MET A 1 89 ? 4.230 1.397 -15.381 1.00 96.00 89 MET A O 1
ATOM 670 N N . ALA A 1 90 ? 3.982 2.616 -13.513 1.00 96.94 90 ALA A N 1
ATOM 671 C CA . ALA A 1 90 ? 4.551 1.616 -12.615 1.00 96.94 90 ALA A CA 1
ATOM 672 C C . ALA A 1 90 ? 3.465 1.127 -11.656 1.00 96.94 90 ALA A C 1
ATOM 674 O O . ALA A 1 90 ? 2.823 1.927 -10.971 1.00 96.94 90 ALA A O 1
ATOM 675 N N . VAL A 1 91 ? 3.256 -0.186 -11.613 1.00 96.75 91 VAL A N 1
ATOM 676 C CA . VAL A 1 91 ? 2.227 -0.836 -10.799 1.00 96.75 91 VAL A CA 1
ATOM 677 C C . VAL A 1 91 ? 2.893 -1.861 -9.900 1.00 96.75 91 VAL A C 1
ATOM 679 O O . VAL A 1 91 ? 3.474 -2.832 -10.377 1.00 96.75 91 VAL A O 1
ATOM 682 N N . ASN A 1 92 ? 2.800 -1.669 -8.592 1.00 97.62 92 ASN A N 1
ATOM 683 C CA . ASN A 1 92 ? 3.284 -2.639 -7.627 1.00 97.62 92 ASN A CA 1
ATOM 684 C C . ASN A 1 92 ? 2.279 -3.787 -7.465 1.00 97.62 92 ASN A C 1
ATOM 686 O O . ASN A 1 92 ? 1.082 -3.566 -7.280 1.00 97.62 92 ASN A O 1
ATOM 690 N N . TYR A 1 93 ? 2.784 -5.014 -7.560 1.00 96.75 93 TYR A N 1
ATOM 691 C CA . TYR A 1 93 ? 2.053 -6.253 -7.334 1.00 96.75 93 TYR A CA 1
ATOM 692 C C . TYR A 1 93 ? 2.513 -6.846 -6.010 1.00 96.75 93 TYR A C 1
ATOM 694 O O . TYR A 1 93 ? 3.640 -7.326 -5.894 1.00 96.75 93 TYR A O 1
ATOM 702 N N . VAL A 1 94 ? 1.618 -6.824 -5.031 1.00 96.06 94 VAL A N 1
ATOM 703 C CA . VAL A 1 94 ? 1.920 -7.162 -3.637 1.00 96.06 94 VAL A CA 1
ATOM 704 C C . VAL A 1 94 ? 0.779 -7.969 -3.022 1.00 96.06 94 VAL A C 1
ATOM 706 O O . VAL A 1 94 ? -0.387 -7.829 -3.422 1.00 96.06 94 VAL A O 1
ATOM 709 N N . MET A 1 95 ? 1.094 -8.835 -2.059 1.00 94.81 95 MET A N 1
ATOM 710 C CA . MET A 1 95 ? 0.069 -9.563 -1.313 1.00 94.81 95 MET A CA 1
ATOM 711 C C . MET A 1 95 ? -0.770 -8.594 -0.474 1.00 94.81 95 MET A C 1
ATOM 713 O O . MET A 1 95 ? -0.273 -7.584 0.017 1.00 94.81 95 MET A O 1
ATOM 717 N N . LEU A 1 96 ? -2.063 -8.886 -0.298 1.00 94.75 96 LEU A N 1
ATOM 718 C CA . LEU A 1 96 ? -2.963 -8.000 0.456 1.00 94.75 96 LEU A CA 1
ATOM 719 C C . LEU A 1 96 ? -2.477 -7.784 1.896 1.00 94.75 96 LEU A C 1
ATOM 721 O O . LEU A 1 96 ? -2.545 -6.670 2.399 1.00 94.75 96 LEU A O 1
ATOM 725 N N . GLN A 1 97 ? -1.949 -8.821 2.544 1.00 95.25 97 GLN A N 1
ATOM 726 C CA . GLN A 1 97 ? -1.420 -8.700 3.901 1.00 95.25 97 GLN A CA 1
ATOM 727 C C . GLN A 1 97 ? -0.220 -7.744 3.968 1.00 95.25 97 GLN A C 1
ATOM 729 O O . GLN A 1 97 ? -0.185 -6.852 4.807 1.00 95.25 97 GLN A O 1
ATOM 734 N N . GLU A 1 98 ? 0.718 -7.871 3.032 1.00 95.50 98 GLU A N 1
ATOM 735 C CA . GLU A 1 98 ? 1.903 -7.014 2.942 1.00 95.50 98 GLU A CA 1
ATOM 736 C C . GLU A 1 98 ? 1.564 -5.567 2.575 1.00 95.50 98 GLU A C 1
ATOM 738 O O . GLU A 1 98 ? 2.150 -4.627 3.106 1.00 95.50 98 GLU A O 1
ATOM 743 N N . TYR A 1 99 ? 0.572 -5.378 1.704 1.00 96.62 99 TYR A N 1
ATOM 744 C CA . TYR A 1 99 ? 0.012 -4.063 1.405 1.00 96.62 99 TYR A CA 1
ATOM 745 C C . TYR A 1 99 ? -0.492 -3.370 2.679 1.00 96.62 99 TYR A C 1
ATOM 747 O O . TYR A 1 99 ? -0.209 -2.191 2.904 1.00 96.62 99 TYR A O 1
ATOM 755 N N . LEU A 1 100 ? -1.185 -4.114 3.546 1.00 97.56 100 LEU A N 1
ATOM 756 C CA . LEU A 1 100 ? -1.748 -3.580 4.784 1.00 97.56 100 LEU A CA 1
ATOM 757 C C . LEU A 1 100 ? -0.685 -3.195 5.817 1.00 97.56 100 LEU A C 1
ATOM 759 O O . LEU A 1 100 ? -0.943 -2.279 6.593 1.00 97.56 100 LEU A O 1
ATOM 763 N N . TYR A 1 101 ? 0.505 -3.808 5.813 1.00 97.12 101 TYR A N 1
ATOM 764 C CA . TYR A 1 101 ? 1.608 -3.355 6.674 1.00 97.12 101 TYR A CA 1
ATOM 765 C C . TYR A 1 101 ? 1.963 -1.891 6.397 1.00 97.12 101 TYR A C 1
ATOM 767 O O . TYR A 1 101 ? 2.128 -1.103 7.326 1.00 97.12 101 TYR A O 1
ATOM 775 N N . SER A 1 102 ? 2.018 -1.517 5.115 1.00 96.81 102 SER A N 1
ATOM 776 C CA . SER A 1 102 ? 2.285 -0.140 4.705 1.00 96.81 102 SER A CA 1
ATOM 777 C C . SER A 1 102 ? 1.109 0.782 5.013 1.00 96.81 102 SER A C 1
ATOM 779 O O . SER A 1 102 ? 1.319 1.852 5.585 1.00 96.81 102 SER A O 1
ATOM 781 N N . VAL A 1 103 ? -0.117 0.365 4.665 1.00 96.94 103 VAL A N 1
ATOM 782 C CA . VAL A 1 103 ? -1.317 1.196 4.840 1.00 96.94 103 VAL A CA 1
ATOM 783 C C . VAL A 1 103 ? -1.565 1.514 6.305 1.00 96.94 103 VAL A C 1
ATOM 785 O O . VAL A 1 103 ? -1.705 2.679 6.653 1.00 96.94 103 VAL A O 1
ATOM 788 N N . VAL A 1 104 ? -1.573 0.512 7.186 1.00 97.75 104 VAL A N 1
ATOM 789 C CA . VAL A 1 104 ? -1.883 0.744 8.604 1.00 97.75 104 VAL A CA 1
ATOM 790 C C . VAL A 1 104 ? -0.886 1.718 9.230 1.00 97.75 104 VAL A C 1
ATOM 792 O O . VAL A 1 104 ? -1.306 2.638 9.925 1.00 97.75 104 VAL A O 1
ATOM 795 N N . GLY A 1 105 ? 0.411 1.585 8.943 1.00 96.69 105 GLY A N 1
ATOM 796 C CA . GLY A 1 105 ? 1.413 2.509 9.479 1.00 96.69 105 GLY A CA 1
ATOM 797 C C . GLY A 1 105 ? 1.518 3.854 8.756 1.00 96.69 105 GLY A C 1
ATOM 798 O O . GLY A 1 105 ? 2.139 4.783 9.269 1.00 96.69 105 GLY A O 1
ATOM 799 N N . ALA A 1 106 ? 0.930 3.991 7.565 1.00 95.56 106 ALA A N 1
ATOM 800 C CA . ALA A 1 106 ? 0.807 5.281 6.887 1.00 95.56 106 ALA A CA 1
ATOM 801 C C . ALA A 1 106 ? -0.400 6.088 7.385 1.00 95.56 106 ALA A C 1
ATOM 803 O O . ALA A 1 106 ? -0.377 7.316 7.288 1.00 95.56 106 ALA A O 1
ATOM 804 N N 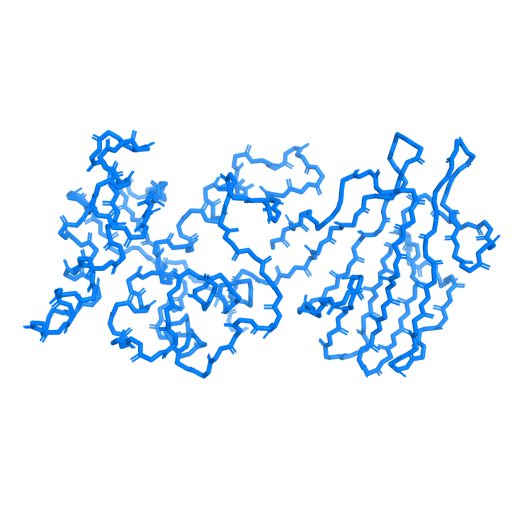. GLU A 1 107 ? -1.422 5.389 7.881 1.00 94.69 107 GLU A N 1
ATOM 805 C CA . GLU A 1 107 ? -2.692 5.928 8.371 1.00 94.69 107 GLU A CA 1
ATOM 806 C C . GLU A 1 107 ? -2.667 6.207 9.881 1.00 94.69 107 GLU A C 1
ATOM 808 O O . GLU A 1 107 ? -3.175 7.229 10.330 1.00 94.69 107 GLU A O 1
ATOM 813 N N . MET A 1 108 ? -2.043 5.335 10.679 1.00 96.38 108 MET A N 1
ATOM 814 C CA . MET A 1 108 ? -1.980 5.461 12.139 1.00 96.38 108 MET A CA 1
ATOM 815 C C . MET A 1 108 ? -0.546 5.439 12.651 1.00 96.38 108 MET A C 1
ATOM 817 O O . MET A 1 108 ? 0.333 4.778 12.097 1.00 96.38 108 MET A O 1
ATOM 821 N N . SER A 1 109 ? -0.312 6.119 13.776 1.00 96.81 109 SER A N 1
ATOM 822 C CA . SER A 1 109 ? 0.974 6.022 14.463 1.00 96.81 109 SER A CA 1
ATOM 823 C C . SER A 1 109 ? 1.205 4.599 14.965 1.00 96.81 109 SER A C 1
ATOM 825 O O . SER A 1 109 ? 0.379 4.035 15.681 1.00 96.81 109 SER A O 1
ATOM 827 N N . ALA A 1 110 ? 2.388 4.053 14.690 1.00 95.81 110 ALA A N 1
ATOM 828 C CA . ALA A 1 110 ? 2.807 2.740 15.175 1.00 95.81 110 ALA A CA 1
ATOM 829 C C . ALA A 1 110 ? 2.829 2.617 16.714 1.00 95.81 110 ALA A C 1
ATOM 831 O O . ALA A 1 110 ? 2.862 1.502 17.232 1.00 95.81 110 ALA A O 1
ATOM 832 N N . SER A 1 111 ? 2.835 3.739 17.444 1.00 97.00 111 SER A N 1
ATOM 833 C CA . SER A 1 111 ? 2.803 3.774 18.912 1.00 97.00 111 SER A CA 1
ATOM 834 C C . SER A 1 111 ? 1.398 3.709 19.514 1.00 97.00 111 SER A C 1
ATOM 836 O O . SER A 1 111 ? 1.271 3.674 20.736 1.00 97.00 111 SER A O 1
ATOM 838 N N . TRP A 1 112 ? 0.350 3.766 18.691 1.00 97.81 112 TRP A N 1
ATOM 839 C CA . TRP A 1 112 ? -1.030 3.694 19.165 1.00 97.81 112 TRP A CA 1
ATOM 840 C C . TRP A 1 112 ? -1.386 2.293 19.660 1.00 97.81 112 TRP A C 1
ATOM 842 O O . TRP A 1 112 ? -0.696 1.312 19.373 1.00 97.81 112 TRP A O 1
ATOM 852 N N . SER A 1 113 ? -2.481 2.212 20.422 1.00 98.38 113 SER A N 1
ATOM 853 C CA . SER A 1 113 ? -2.982 0.950 20.966 1.00 98.38 113 SER A CA 1
ATOM 854 C C . SER A 1 113 ? -3.113 -0.117 19.878 1.00 98.38 113 SER A C 1
ATOM 856 O O . SER A 1 113 ? -3.663 0.135 18.802 1.00 98.38 113 SER A O 1
ATOM 858 N N . LEU A 1 114 ? -2.657 -1.335 20.182 1.00 98.69 114 LEU A N 1
ATOM 859 C CA . LEU A 1 114 ? -2.738 -2.464 19.259 1.00 98.69 114 LEU A CA 1
ATOM 860 C C . LEU A 1 114 ? -4.187 -2.739 18.826 1.00 98.69 114 LEU A C 1
ATOM 862 O O . LEU A 1 114 ? -4.417 -3.102 17.679 1.00 98.69 114 LEU A O 1
ATOM 866 N N . GLU A 1 115 ? -5.173 -2.528 19.702 1.00 98.81 115 GLU A N 1
ATOM 867 C CA . GLU A 1 115 ? -6.588 -2.727 19.360 1.00 98.81 115 GLU A CA 1
ATOM 868 C C . GLU A 1 115 ? -7.099 -1.674 18.361 1.00 98.81 115 GLU A C 1
ATOM 870 O O . GLU A 1 115 ? -7.870 -2.011 17.462 1.00 98.81 115 GLU A O 1
ATOM 875 N N . ALA A 1 116 ? -6.597 -0.436 18.425 1.00 98.75 116 ALA A N 1
ATOM 876 C CA . ALA A 1 116 ? -6.893 0.589 17.424 1.00 98.75 116 ALA A CA 1
ATOM 877 C C . ALA A 1 116 ? -6.243 0.242 16.069 1.00 98.75 116 ALA A C 1
ATOM 879 O O . ALA A 1 116 ? -6.902 0.288 15.030 1.00 98.75 116 ALA A O 1
ATOM 880 N N . LEU A 1 117 ? -4.977 -0.199 16.082 1.00 98.75 117 LEU A N 1
ATOM 881 C CA . LEU A 1 117 ? -4.278 -0.660 14.875 1.00 98.75 117 LEU A CA 1
ATOM 882 C C . LEU A 1 117 ? -4.970 -1.876 14.235 1.00 98.75 117 LEU A C 1
ATOM 884 O O . LEU A 1 117 ? -5.047 -1.970 13.011 1.00 98.75 117 LEU A O 1
ATOM 888 N N . LYS A 1 118 ? -5.508 -2.802 15.041 1.00 98.88 118 LYS A N 1
ATOM 889 C CA . LYS A 1 118 ? -6.295 -3.949 14.557 1.00 98.88 118 LYS A CA 1
ATOM 890 C C . LYS A 1 118 ? -7.604 -3.513 13.909 1.00 98.88 118 LYS A C 1
ATOM 892 O O . LYS A 1 118 ? -7.929 -4.010 12.833 1.00 98.88 118 LYS A O 1
ATOM 897 N N . ALA A 1 119 ? -8.333 -2.576 14.520 1.00 98.69 119 ALA A N 1
ATOM 898 C CA . ALA A 1 119 ? -9.559 -2.035 13.934 1.00 98.69 119 ALA A CA 1
ATOM 899 C C . ALA A 1 119 ? -9.265 -1.412 12.558 1.00 98.69 119 ALA A C 1
ATOM 901 O O . ALA A 1 119 ? -9.937 -1.716 11.571 1.00 98.69 119 ALA A O 1
ATOM 902 N N . GLN A 1 120 ? -8.180 -0.642 12.456 1.00 98.62 120 GLN A N 1
ATOM 903 C CA . GLN A 1 120 ? -7.713 -0.099 11.182 1.00 98.62 120 GLN A CA 1
ATOM 904 C C . GLN A 1 120 ? -7.284 -1.171 10.190 1.00 98.62 120 GLN A C 1
ATOM 906 O O . GLN A 1 120 ? -7.595 -1.032 9.014 1.00 98.62 120 GLN A O 1
ATOM 911 N N . ALA A 1 121 ? -6.615 -2.244 10.614 1.00 98.50 121 ALA A N 1
ATOM 912 C CA . ALA A 1 121 ? -6.238 -3.332 9.714 1.00 98.50 121 ALA A CA 1
ATOM 913 C C . ALA A 1 121 ? -7.468 -3.999 9.071 1.00 98.50 121 ALA A C 1
ATOM 915 O O . ALA A 1 121 ? -7.480 -4.223 7.860 1.00 98.50 121 ALA A O 1
ATOM 916 N N . VAL A 1 122 ? -8.520 -4.265 9.853 1.00 98.44 122 VAL A N 1
ATOM 917 C CA . VAL A 1 122 ? -9.774 -4.870 9.365 1.00 98.44 122 VAL A CA 1
ATOM 918 C C . VAL A 1 122 ? -10.541 -3.915 8.447 1.00 98.44 122 VAL A C 1
ATOM 920 O O . VAL A 1 122 ? -10.972 -4.323 7.364 1.00 98.44 122 VAL A O 1
ATOM 923 N N . ALA A 1 123 ? -10.670 -2.638 8.825 1.00 97.88 123 ALA A N 1
ATOM 924 C CA . ALA A 1 123 ? -11.264 -1.621 7.958 1.00 97.88 123 ALA A CA 1
ATOM 925 C C . ALA A 1 123 ? -10.452 -1.490 6.656 1.00 97.88 123 ALA A C 1
ATOM 927 O O . ALA A 1 123 ? -10.956 -1.714 5.558 1.00 97.88 123 ALA A O 1
ATOM 928 N N . ALA A 1 124 ? -9.143 -1.273 6.750 1.00 97.38 124 ALA A N 1
ATOM 929 C CA . ALA A 1 124 ? -8.290 -1.126 5.582 1.00 97.38 124 ALA A CA 1
ATOM 930 C C . ALA A 1 124 ? -8.354 -2.335 4.634 1.00 97.38 124 ALA A C 1
ATOM 932 O O . ALA A 1 124 ? -8.390 -2.154 3.415 1.00 97.38 124 ALA A O 1
ATOM 933 N N . ARG A 1 125 ? -8.438 -3.559 5.171 1.00 97.12 125 ARG A N 1
ATOM 934 C CA . ARG A 1 125 ? -8.615 -4.783 4.378 1.00 97.12 125 ARG A CA 1
ATOM 935 C C . ARG A 1 125 ? -9.943 -4.800 3.627 1.00 97.12 125 ARG A C 1
ATOM 937 O O . ARG A 1 125 ? -9.969 -5.147 2.449 1.00 97.12 125 ARG A O 1
ATOM 944 N N . SER A 1 126 ? -11.026 -4.408 4.289 1.00 96.19 126 SER A N 1
ATOM 945 C CA . SER A 1 126 ? -12.372 -4.382 3.705 1.00 96.19 126 SER A CA 1
ATOM 946 C C . SER A 1 126 ? -12.446 -3.393 2.545 1.00 96.19 126 SER A C 1
ATOM 948 O O . SER A 1 126 ? -12.875 -3.753 1.446 1.00 96.19 126 SER A O 1
ATOM 950 N N . TYR A 1 127 ? -11.904 -2.188 2.746 1.00 94.31 127 TYR A N 1
ATOM 951 C CA . TYR A 1 127 ? -11.754 -1.189 1.689 1.00 94.31 127 TYR A CA 1
ATOM 952 C C . TYR A 1 127 ? -10.964 -1.741 0.491 1.00 94.31 127 TYR A C 1
ATOM 954 O O . TYR A 1 127 ? -11.437 -1.673 -0.648 1.00 94.31 127 TYR A O 1
ATOM 962 N N . ALA A 1 128 ? -9.793 -2.339 0.738 1.00 93.38 128 ALA A N 1
ATOM 963 C CA . ALA A 1 128 ? -8.930 -2.889 -0.305 1.00 93.38 128 ALA A CA 1
ATOM 964 C C . ALA A 1 128 ? -9.607 -4.016 -1.111 1.00 93.38 128 ALA A C 1
ATOM 966 O O . ALA A 1 128 ? -9.502 -4.050 -2.343 1.00 93.38 128 ALA A O 1
ATOM 967 N N . ILE A 1 129 ? -10.343 -4.914 -0.445 1.00 92.00 129 ILE A N 1
ATOM 968 C CA . ILE A 1 129 ? -11.080 -6.006 -1.100 1.00 92.00 129 ILE A CA 1
ATOM 969 C C . ILE A 1 129 ? -12.170 -5.445 -2.017 1.00 92.00 129 ILE A C 1
ATOM 971 O O . ILE A 1 129 ? -12.225 -5.811 -3.194 1.00 92.00 129 ILE A O 1
ATOM 975 N N . VAL A 1 130 ? -13.003 -4.523 -1.519 1.00 90.44 130 VAL A N 1
ATOM 976 C CA . VAL A 1 130 ? -14.079 -3.909 -2.319 1.00 90.44 130 VAL A CA 1
ATOM 977 C C . VAL A 1 130 ? -13.511 -3.241 -3.570 1.00 90.44 130 VAL A C 1
ATOM 979 O O . VAL A 1 130 ? -14.040 -3.420 -4.671 1.00 90.44 130 VAL A O 1
ATOM 982 N N . HIS A 1 131 ? -12.405 -2.514 -3.428 1.00 85.12 131 HIS A N 1
ATOM 983 C CA . HIS A 1 131 ? -11.792 -1.798 -4.540 1.00 85.12 131 HIS A CA 1
ATOM 984 C C . HIS A 1 131 ? -11.119 -2.725 -5.5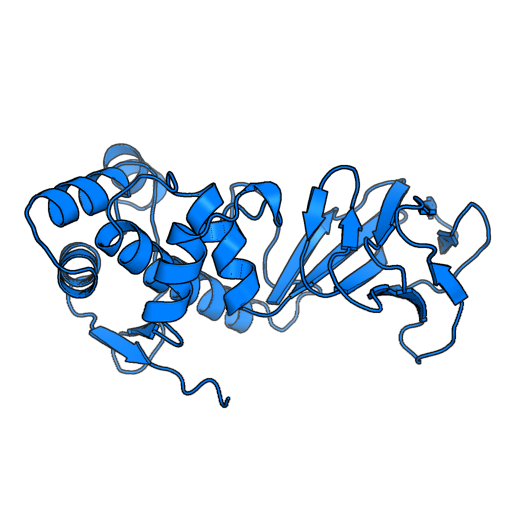51 1.00 85.12 131 HIS A C 1
ATOM 986 O O . HIS A 1 131 ? -11.192 -2.453 -6.748 1.00 85.12 131 HIS A O 1
ATOM 992 N N . THR A 1 132 ? -10.572 -3.857 -5.112 1.00 83.31 132 THR A N 1
ATOM 993 C CA . THR A 1 132 ? -10.057 -4.893 -6.018 1.00 83.31 132 THR A CA 1
ATOM 994 C C . THR A 1 132 ? -11.181 -5.516 -6.847 1.00 83.31 132 THR A C 1
ATOM 996 O O . THR A 1 132 ? -11.061 -5.655 -8.064 1.00 83.31 132 THR A O 1
ATOM 999 N N . VAL A 1 133 ? -12.319 -5.839 -6.221 1.00 79.88 133 VAL A N 1
ATOM 1000 C CA . VAL A 1 133 ? -13.467 -6.451 -6.913 1.00 79.88 133 VAL A CA 1
ATOM 1001 C C . VAL A 1 133 ? -14.139 -5.470 -7.877 1.00 79.88 133 VAL A C 1
ATOM 1003 O O . VAL A 1 133 ? -14.436 -5.832 -9.016 1.00 79.88 133 VAL A O 1
ATOM 1006 N N . ARG A 1 134 ? -14.340 -4.210 -7.473 1.00 77.50 134 ARG A N 1
ATOM 1007 C CA . ARG A 1 134 ? -14.964 -3.186 -8.333 1.00 77.50 134 ARG A CA 1
ATOM 1008 C C . ARG A 1 134 ? -14.118 -2.829 -9.559 1.00 77.50 134 ARG A C 1
ATOM 1010 O O . ARG A 1 134 ? -14.674 -2.451 -10.589 1.00 77.50 134 ARG A O 1
ATOM 1017 N N . HIS A 1 135 ? -12.793 -2.958 -9.476 1.00 69.94 135 HIS A N 1
ATOM 1018 C CA . HIS A 1 135 ? -11.864 -2.496 -10.511 1.00 69.94 135 HIS A CA 1
ATOM 1019 C C . HIS A 1 135 ? -11.177 -3.616 -11.304 1.00 69.94 135 HIS A C 1
ATOM 1021 O O . HIS A 1 135 ? -10.196 -3.346 -11.994 1.00 69.94 135 HIS A O 1
ATOM 1027 N N . GLN A 1 136 ? -11.720 -4.840 -11.320 1.00 62.47 136 GLN A N 1
ATOM 1028 C CA . GLN A 1 136 ? -11.121 -5.984 -12.035 1.00 62.47 136 GLN A CA 1
ATOM 1029 C C . GLN A 1 136 ? -10.772 -5.716 -13.516 1.00 62.47 136 GLN A C 1
ATOM 1031 O O . GLN A 1 136 ? -9.879 -6.359 -14.059 1.00 62.47 136 GLN A O 1
ATOM 1036 N N . ARG A 1 137 ? -11.427 -4.749 -14.178 1.00 57.22 137 ARG A N 1
ATOM 1037 C CA . ARG A 1 137 ? -11.155 -4.372 -15.582 1.00 57.22 137 ARG A CA 1
ATOM 1038 C C . ARG A 1 137 ? -10.102 -3.274 -15.776 1.00 57.22 137 ARG A C 1
ATOM 1040 O O . ARG A 1 137 ? -9.843 -2.889 -16.912 1.00 57.22 137 ARG A O 1
ATOM 1047 N N . ARG A 1 138 ? -9.522 -2.735 -14.702 1.00 69.44 138 ARG A N 1
ATOM 1048 C CA . ARG A 1 138 ? -8.454 -1.727 -14.766 1.00 69.44 138 ARG A CA 1
ATOM 1049 C C . ARG A 1 138 ? -7.082 -2.389 -14.669 1.00 69.44 138 ARG A C 1
ATOM 1051 O O . ARG A 1 138 ? -6.941 -3.495 -14.144 1.00 69.44 138 ARG A O 1
ATOM 1058 N N . THR A 1 139 ? -6.066 -1.692 -15.168 1.00 72.06 139 THR A N 1
ATOM 1059 C CA . THR A 1 139 ? -4.665 -2.134 -15.108 1.00 72.06 139 THR A CA 1
ATOM 1060 C C . THR A 1 139 ? -4.125 -2.196 -13.669 1.00 72.06 139 THR A C 1
ATOM 1062 O O . THR A 1 139 ? -3.167 -2.916 -13.403 1.00 72.06 139 THR A O 1
ATOM 1065 N N . TYR A 1 140 ? -4.773 -1.496 -12.734 1.00 70.06 140 TYR A N 1
ATOM 1066 C CA . TYR A 1 140 ? -4.486 -1.493 -11.301 1.00 70.06 140 TYR A CA 1
ATOM 1067 C C . TYR A 1 140 ? -5.790 -1.443 -10.481 1.00 70.06 140 TYR A C 1
ATOM 1069 O O . TYR A 1 140 ? -6.829 -1.022 -10.992 1.00 70.06 140 TYR A O 1
ATOM 1077 N N . ASP A 1 141 ? -5.724 -1.868 -9.218 1.00 71.00 141 ASP A N 1
ATOM 1078 C CA . ASP A 1 141 ? -6.853 -1.929 -8.278 1.00 71.00 141 ASP A CA 1
ATOM 1079 C C . ASP A 1 141 ? -6.999 -0.622 -7.479 1.00 71.00 141 ASP A C 1
ATOM 1081 O O . ASP A 1 141 ? -8.110 -0.137 -7.264 1.00 71.00 141 ASP A O 1
ATOM 1085 N N . LEU A 1 142 ? -5.861 -0.051 -7.065 1.00 69.50 142 LEU A N 1
ATOM 1086 C CA . LEU A 1 142 ? -5.726 1.159 -6.243 1.00 69.50 142 LEU A CA 1
ATOM 1087 C C . LEU A 1 142 ? -4.593 2.041 -6.791 1.00 69.50 142 LEU A C 1
ATOM 1089 O O . LEU A 1 142 ? -3.730 1.553 -7.521 1.00 69.50 142 LEU A O 1
ATOM 1093 N N . ASP A 1 143 ? -4.564 3.324 -6.439 1.00 73.06 143 ASP A N 1
ATOM 1094 C CA . ASP A 1 143 ? -3.397 4.186 -6.666 1.00 73.06 143 ASP A CA 1
ATOM 1095 C C . ASP A 1 143 ? -2.889 4.794 -5.350 1.00 73.06 143 ASP A C 1
ATOM 1097 O O . ASP A 1 143 ? -3.558 4.686 -4.326 1.00 73.06 143 ASP A O 1
ATOM 1101 N N . ASP A 1 144 ? -1.685 5.367 -5.361 1.00 65.94 144 ASP A N 1
ATOM 1102 C CA . ASP A 1 144 ? -0.992 5.882 -4.172 1.00 65.94 144 ASP A CA 1
ATOM 1103 C C . ASP A 1 144 ? -1.391 7.319 -3.767 1.00 65.94 144 ASP A C 1
ATOM 1105 O O . ASP A 1 144 ? -0.712 7.958 -2.956 1.00 65.94 144 ASP A O 1
ATOM 1109 N N . THR A 1 145 ? -2.487 7.850 -4.321 1.00 60.06 145 THR A N 1
ATOM 1110 C CA . THR A 1 145 ? -2.978 9.201 -4.011 1.00 60.06 145 THR A CA 1
ATOM 1111 C C . THR A 1 145 ? -3.906 9.220 -2.793 1.00 60.06 145 THR A C 1
ATOM 1113 O O . THR A 1 145 ? -4.507 8.213 -2.437 1.00 60.06 145 THR A O 1
ATOM 1116 N N . GLN A 1 146 ? -4.118 10.406 -2.205 1.00 54.81 146 GLN A N 1
ATOM 1117 C CA . GLN A 1 146 ? -5.040 10.622 -1.071 1.00 54.81 146 GLN A CA 1
ATOM 1118 C C . GLN A 1 146 ? -6.512 10.284 -1.363 1.00 54.81 146 GLN A C 1
ATOM 1120 O O . GLN A 1 146 ? -7.332 10.269 -0.452 1.00 54.81 146 GLN A O 1
ATOM 1125 N N . ARG A 1 147 ? -6.876 10.052 -2.632 1.00 57.91 147 ARG A N 1
ATOM 1126 C CA . ARG A 1 147 ? -8.225 9.595 -2.989 1.00 57.91 147 ARG A CA 1
ATOM 1127 C C . ARG A 1 147 ? -8.470 8.143 -2.554 1.00 57.91 147 ARG A C 1
ATOM 1129 O O . ARG A 1 147 ? -9.623 7.732 -2.449 1.00 57.91 147 ARG A O 1
ATOM 1136 N N . TYR A 1 148 ? -7.394 7.396 -2.331 1.00 76.44 148 TYR A N 1
ATOM 1137 C CA . TYR A 1 148 ? -7.380 6.034 -1.819 1.00 76.44 148 TYR A CA 1
ATOM 1138 C C . TYR A 1 148 ? -6.562 5.981 -0.518 1.00 76.44 148 TYR A C 1
ATOM 1140 O O . TYR A 1 148 ? -6.150 7.007 0.020 1.00 76.44 148 TYR A O 1
ATOM 1148 N N . GLN A 1 149 ? -6.344 4.773 0.000 1.00 82.00 149 GLN A N 1
ATOM 1149 C CA . GLN A 1 149 ? -5.556 4.551 1.213 1.00 82.00 149 GLN A CA 1
ATOM 1150 C C . GLN A 1 149 ? -4.094 4.955 0.997 1.00 82.00 149 GLN A C 1
ATOM 1152 O O . GLN A 1 149 ? -3.523 4.703 -0.070 1.00 82.00 149 GLN A O 1
ATOM 1157 N N . ALA A 1 150 ? -3.456 5.515 2.025 1.00 88.12 150 ALA A N 1
ATOM 1158 C CA . ALA A 1 150 ? -2.057 5.907 1.942 1.00 88.12 150 ALA A CA 1
ATOM 1159 C C . ALA A 1 150 ? -1.136 4.676 1.816 1.00 88.12 150 ALA A C 1
ATOM 1161 O O . ALA A 1 150 ? -0.905 3.957 2.782 1.00 88.12 150 ALA A O 1
ATOM 1162 N N . TYR A 1 151 ? -0.555 4.454 0.633 1.00 93.75 151 TYR A N 1
ATOM 1163 C CA . TYR A 1 151 ? 0.426 3.389 0.391 1.00 93.75 151 TYR A CA 1
ATOM 1164 C C . TYR A 1 151 ? 1.822 3.978 0.169 1.00 93.75 151 TYR A C 1
ATOM 1166 O O . TYR A 1 151 ? 2.095 4.592 -0.861 1.00 93.75 151 TYR A O 1
ATOM 1174 N N . LYS A 1 152 ? 2.720 3.817 1.148 1.00 94.44 152 LYS A N 1
ATOM 1175 C CA . LYS A 1 152 ? 4.053 4.460 1.156 1.00 94.44 152 LYS A CA 1
ATOM 1176 C C . LYS A 1 152 ? 5.212 3.460 1.110 1.00 94.44 152 LYS A C 1
ATOM 1178 O O . LYS A 1 152 ? 6.361 3.833 1.351 1.00 94.44 152 LYS A O 1
ATOM 1183 N N . GLY A 1 153 ? 4.913 2.205 0.775 1.00 95.81 153 GLY A N 1
ATOM 1184 C CA . GLY A 1 153 ? 5.880 1.113 0.783 1.00 95.81 153 GLY A CA 1
ATOM 1185 C C . GLY A 1 153 ? 6.355 0.777 2.197 1.00 95.81 153 GLY A C 1
ATOM 1186 O O . GLY A 1 153 ? 5.642 1.013 3.174 1.00 95.81 153 GLY A O 1
ATOM 1187 N N . ILE A 1 154 ? 7.572 0.252 2.314 1.00 97.19 154 ILE A N 1
ATOM 1188 C CA . ILE A 1 154 ? 8.100 -0.266 3.585 1.00 97.19 154 ILE A CA 1
ATOM 1189 C C . ILE A 1 154 ? 8.433 0.834 4.604 1.00 97.19 154 ILE A C 1
ATOM 1191 O O . ILE A 1 154 ? 8.648 0.546 5.775 1.00 97.19 154 ILE A O 1
ATOM 1195 N N . ALA A 1 155 ? 8.483 2.100 4.172 1.00 97.12 155 ALA A N 1
ATOM 1196 C CA . ALA A 1 155 ? 8.887 3.232 5.009 1.00 97.12 155 ALA A CA 1
ATOM 1197 C C . ALA A 1 155 ? 7.918 3.517 6.168 1.00 97.12 155 ALA A C 1
ATOM 1199 O O . ALA A 1 155 ? 8.298 4.172 7.136 1.00 97.12 155 ALA A O 1
ATOM 1200 N N . THR A 1 156 ? 6.672 3.060 6.054 1.00 96.44 156 THR A N 1
ATOM 1201 C CA . THR A 1 156 ? 5.646 3.202 7.091 1.00 96.44 156 THR A CA 1
ATOM 1202 C C . THR A 1 156 ? 5.370 1.908 7.839 1.00 96.44 156 THR A C 1
ATOM 1204 O O . THR A 1 156 ? 4.523 1.893 8.722 1.00 96.44 156 THR A O 1
ATOM 1207 N N . GLU A 1 157 ? 6.074 0.821 7.530 1.00 97.00 157 GLU A N 1
ATOM 1208 C CA . GLU A 1 157 ? 5.907 -0.423 8.269 1.00 97.00 157 GLU A CA 1
ATOM 1209 C C . GLU A 1 157 ? 6.557 -0.330 9.654 1.00 97.00 157 GLU A C 1
ATOM 1211 O O . GLU A 1 157 ? 7.672 0.163 9.821 1.00 97.00 157 GLU A O 1
ATOM 1216 N N . ALA A 1 158 ? 5.872 -0.874 10.652 1.00 97.19 158 ALA A N 1
ATOM 1217 C CA . ALA A 1 158 ? 6.399 -1.068 11.998 1.00 97.19 158 ALA A CA 1
ATOM 1218 C C . ALA A 1 158 ? 5.960 -2.425 12.555 1.00 97.19 158 ALA A C 1
ATOM 1220 O O . ALA A 1 158 ? 4.929 -2.965 12.146 1.00 97.19 158 ALA A O 1
ATOM 1221 N N . SER A 1 159 ? 6.692 -2.958 13.535 1.00 97.94 159 SER A N 1
ATOM 1222 C CA . SER A 1 159 ? 6.369 -4.253 14.152 1.00 97.94 159 SER A CA 1
ATOM 1223 C C . SER A 1 159 ? 4.938 -4.310 14.698 1.00 97.94 159 SER A C 1
ATOM 1225 O O . SER A 1 159 ? 4.249 -5.300 14.477 1.00 97.94 159 SER A O 1
ATOM 1227 N N . SER A 1 160 ? 4.449 -3.236 15.326 1.00 97.56 160 SER A N 1
ATOM 1228 C CA . SER A 1 160 ? 3.073 -3.136 15.834 1.00 97.56 160 SER A CA 1
ATOM 1229 C C . SER A 1 160 ? 2.020 -3.162 14.723 1.00 97.56 160 SER A C 1
ATOM 1231 O O . SER A 1 160 ? 0.988 -3.815 14.859 1.00 97.56 160 SER A O 1
ATOM 1233 N N . THR A 1 161 ? 2.288 -2.506 13.592 1.00 95.81 161 THR A N 1
ATOM 1234 C CA . THR A 1 161 ? 1.388 -2.507 12.426 1.00 95.81 161 THR A CA 1
ATOM 1235 C C . THR A 1 161 ? 1.352 -3.880 11.755 1.00 95.81 161 THR A C 1
ATOM 1237 O O . THR A 1 161 ? 0.278 -4.371 11.414 1.00 95.81 161 THR A O 1
ATOM 1240 N N . GLN A 1 162 ? 2.505 -4.554 11.651 1.00 98.06 162 GLN A N 1
ATOM 1241 C CA . GLN A 1 162 ? 2.593 -5.924 11.147 1.00 98.06 162 GLN A CA 1
ATOM 1242 C C . GLN A 1 162 ? 1.858 -6.893 12.074 1.00 98.06 162 GLN A C 1
ATOM 1244 O O . GLN A 1 162 ? 1.071 -7.711 11.603 1.00 98.06 162 GLN A O 1
ATOM 1249 N N . GLN A 1 163 ? 2.037 -6.745 13.389 1.00 98.44 163 GLN A N 1
ATOM 1250 C CA . GLN A 1 163 ? 1.330 -7.528 14.396 1.00 98.44 163 GLN A CA 1
ATOM 1251 C C . GLN A 1 163 ? -0.188 -7.339 14.300 1.00 98.44 163 GLN A C 1
ATOM 1253 O O . GLN A 1 163 ? -0.919 -8.323 14.270 1.00 98.44 163 GLN A O 1
ATOM 1258 N N . ALA A 1 164 ? -0.679 -6.102 14.192 1.00 98.56 164 ALA A N 1
ATOM 1259 C CA . ALA A 1 164 ? -2.109 -5.827 14.057 1.00 98.56 164 ALA A CA 1
ATOM 1260 C C . ALA A 1 164 ? -2.717 -6.475 12.803 1.00 98.56 164 ALA A C 1
ATOM 1262 O O . ALA A 1 164 ? -3.798 -7.067 12.856 1.00 98.56 164 ALA A O 1
ATOM 1263 N N . VAL A 1 165 ? -2.010 -6.394 11.674 1.00 98.19 165 VAL A N 1
ATOM 1264 C CA . VAL A 1 165 ? -2.426 -7.010 10.409 1.00 98.19 165 VAL A CA 1
ATOM 1265 C C . VAL A 1 165 ? -2.376 -8.538 10.482 1.00 98.19 165 VAL A C 1
ATOM 1267 O O . VAL A 1 165 ? -3.259 -9.195 9.929 1.00 98.19 165 VAL A O 1
ATOM 1270 N N . HIS A 1 166 ? -1.375 -9.103 11.160 1.00 97.62 166 HIS A N 1
ATOM 1271 C CA . HIS A 1 166 ? -1.226 -10.543 11.357 1.00 97.62 166 HIS A CA 1
ATOM 1272 C C . HIS A 1 166 ? -2.301 -11.111 12.292 1.00 97.62 166 HIS A C 1
ATOM 1274 O O . HIS A 1 166 ? -2.963 -12.081 11.947 1.00 97.62 166 HIS A O 1
ATOM 1280 N N . GLU A 1 167 ? -2.548 -10.480 13.439 1.00 98.06 167 GLU A N 1
ATOM 1281 C CA . GLU A 1 167 ? -3.554 -10.942 14.406 1.00 98.06 167 GLU A CA 1
ATOM 1282 C C . GLU A 1 167 ? -4.999 -10.793 13.901 1.00 98.06 167 GLU A C 1
ATOM 1284 O O . GLU A 1 167 ? -5.905 -11.404 14.457 1.00 98.06 167 GLU A O 1
ATOM 1289 N N . THR A 1 168 ? -5.213 -10.022 12.831 1.00 97.88 168 THR A N 1
ATOM 1290 C CA . THR A 1 168 ? -6.507 -9.871 12.141 1.00 97.88 168 THR A CA 1
ATOM 1291 C C . THR A 1 168 ? -6.500 -10.535 10.764 1.00 97.88 168 THR A C 1
ATOM 1293 O O . THR A 1 168 ? -7.189 -10.095 9.840 1.00 97.88 168 THR A O 1
ATOM 1296 N N . SER A 1 169 ? -5.668 -11.563 10.576 1.00 96.62 169 SER A N 1
ATOM 1297 C CA . SER A 1 169 ? -5.498 -12.237 9.288 1.00 96.62 169 SER A CA 1
ATOM 1298 C C . SER A 1 169 ? -6.836 -12.686 8.696 1.00 96.62 169 SER A C 1
ATOM 1300 O O . SER A 1 169 ? -7.628 -13.364 9.349 1.00 96.62 169 SER A O 1
ATOM 1302 N N . GLY A 1 170 ? -7.097 -12.288 7.450 1.00 95.00 170 GLY A N 1
ATOM 1303 C CA . GLY A 1 170 ? -8.324 -12.640 6.733 1.00 95.00 170 GLY A CA 1
ATOM 1304 C C . GLY A 1 170 ? -9.595 -11.935 7.223 1.00 95.00 170 GLY A C 1
ATOM 1305 O O . GLY A 1 170 ? -10.642 -12.133 6.613 1.00 95.00 170 GLY A O 1
ATOM 1306 N N . GLU A 1 171 ? -9.537 -11.108 8.271 1.00 97.56 171 GLU A N 1
ATOM 1307 C CA . GLU A 1 171 ? -10.719 -10.462 8.850 1.00 97.56 171 GLU A CA 1
ATOM 1308 C C . GLU A 1 171 ? -11.138 -9.197 8.096 1.00 97.56 171 GLU A C 1
ATOM 1310 O O . GLU A 1 171 ? -10.309 -8.341 7.772 1.00 97.56 171 GLU A O 1
ATOM 1315 N N . PHE A 1 172 ? -12.436 -9.061 7.843 1.00 97.12 172 PHE A N 1
ATOM 1316 C CA . PHE A 1 172 ? -13.040 -7.934 7.133 1.00 97.12 172 PHE A CA 1
ATOM 1317 C C . PHE A 1 172 ? -14.415 -7.593 7.728 1.00 97.12 172 PHE A C 1
ATOM 1319 O O . PHE A 1 172 ? -15.025 -8.401 8.424 1.00 97.12 172 PHE A O 1
ATOM 1326 N N . ILE A 1 173 ? -14.922 -6.399 7.441 1.00 97.44 173 ILE A N 1
ATOM 1327 C CA . ILE A 1 173 ? -16.241 -5.930 7.861 1.00 97.44 173 ILE A CA 1
ATOM 1328 C C . ILE A 1 173 ? -17.289 -6.510 6.914 1.00 97.44 173 ILE A C 1
ATOM 1330 O O . ILE A 1 173 ? -17.216 -6.319 5.699 1.00 97.44 173 ILE A O 1
ATOM 1334 N N . SER A 1 174 ? -18.258 -7.229 7.470 1.00 96.12 174 SER A N 1
ATOM 1335 C CA . SER A 1 174 ? -19.252 -8.008 6.739 1.00 96.12 174 SER A CA 1
ATOM 1336 C C . SER A 1 174 ? -20.671 -7.542 7.050 1.00 96.12 174 SER A C 1
ATOM 1338 O O . SER A 1 174 ? -21.032 -7.340 8.208 1.00 96.12 174 SER A O 1
ATOM 1340 N N . TYR A 1 175 ? -21.503 -7.437 6.014 1.00 94.06 175 TYR A N 1
ATOM 1341 C CA . TYR A 1 175 ? -22.941 -7.194 6.124 1.00 94.06 175 TYR A CA 1
ATOM 1342 C C . TYR A 1 175 ? -23.689 -8.113 5.158 1.00 94.06 175 TYR A C 1
ATOM 1344 O O . TYR A 1 175 ? -23.390 -8.147 3.964 1.00 94.06 175 TYR A O 1
ATOM 1352 N N . GLY A 1 176 ? -24.640 -8.902 5.667 1.00 89.38 176 GLY A N 1
ATOM 1353 C CA . GLY A 1 176 ? -25.411 -9.844 4.842 1.00 89.38 176 GLY A CA 1
ATOM 1354 C C . GLY A 1 176 ? -24.556 -10.880 4.091 1.00 89.38 176 GLY A C 1
ATOM 1355 O O . GLY A 1 176 ? -24.961 -11.350 3.032 1.00 89.38 176 GLY A O 1
ATOM 1356 N N . GLY A 1 177 ? -23.361 -11.203 4.602 1.00 85.50 177 GLY A N 1
ATOM 1357 C CA . GLY A 1 177 ? -22.389 -12.099 3.959 1.00 85.50 177 GLY A CA 1
ATOM 1358 C C . GLY A 1 177 ? -21.525 -11.446 2.870 1.00 85.50 177 GLY A C 1
ATOM 1359 O O . GLY A 1 177 ? -20.659 -12.113 2.308 1.00 85.50 177 GLY A O 1
ATOM 1360 N N . GLY A 1 178 ? -21.737 -10.162 2.569 1.00 90.75 178 GLY A N 1
ATOM 1361 C CA . GLY A 1 178 ? -20.904 -9.374 1.663 1.00 90.75 178 GLY A CA 1
ATOM 1362 C C . GLY A 1 178 ? -19.864 -8.533 2.404 1.00 90.75 178 GLY A C 1
ATOM 1363 O O . GLY A 1 178 ? -20.056 -8.168 3.561 1.00 90.75 178 GLY A O 1
ATOM 1364 N N . VAL A 1 179 ? -18.771 -8.194 1.717 1.00 93.44 179 VAL A N 1
ATOM 1365 C CA . VAL A 1 179 ? -17.740 -7.276 2.231 1.00 93.44 179 VAL A CA 1
ATOM 1366 C C . VAL A 1 179 ? -18.266 -5.840 2.190 1.00 93.44 179 VAL A C 1
ATOM 1368 O O . VAL A 1 179 ? -18.762 -5.389 1.155 1.00 93.44 179 VAL A O 1
ATOM 1371 N N . VAL A 1 180 ? -18.130 -5.118 3.300 1.00 92.81 180 VAL A N 1
ATOM 1372 C CA . VAL A 1 180 ? -18.522 -3.712 3.433 1.00 92.81 180 VAL A CA 1
ATOM 1373 C C . VAL A 1 180 ? -17.385 -2.803 2.981 1.00 92.81 180 VAL A C 1
ATOM 1375 O O . VAL A 1 180 ? -16.219 -3.009 3.315 1.00 92.81 180 VAL A O 1
ATOM 1378 N N . GLU A 1 181 ? -17.727 -1.760 2.230 1.00 92.44 181 GLU A N 1
ATOM 1379 C CA . GLU A 1 181 ? -16.804 -0.664 1.954 1.00 92.44 181 GLU A CA 1
ATOM 1380 C C . GLU A 1 181 ? -16.653 0.194 3.209 1.00 92.44 181 GLU A C 1
ATOM 1382 O O . GLU A 1 181 ? -17.534 0.978 3.553 1.00 92.44 181 GLU A O 1
ATOM 1387 N N . SER A 1 182 ? -15.547 0.017 3.921 1.00 92.38 182 SER A N 1
ATOM 1388 C CA . SER A 1 182 ? -15.295 0.711 5.179 1.00 92.38 182 SER A CA 1
ATOM 1389 C C . SER A 1 182 ? -14.573 2.037 4.940 1.00 92.38 182 SER A C 1
ATOM 1391 O O . SER A 1 182 ? -13.383 2.055 4.609 1.00 92.38 182 SER A O 1
ATOM 1393 N N . LEU A 1 183 ? -15.296 3.140 5.108 1.00 93.81 183 LEU A N 1
ATOM 1394 C CA . LEU A 1 183 ? -14.733 4.488 5.095 1.00 93.81 183 LEU A CA 1
ATOM 1395 C C . LEU A 1 183 ? -14.110 4.807 6.457 1.00 93.81 183 LEU A C 1
ATOM 1397 O O . LEU A 1 183 ? -14.648 4.419 7.491 1.00 93.81 183 LEU A O 1
ATOM 1401 N N . TYR A 1 184 ? -12.986 5.515 6.470 1.00 94.69 184 TYR A N 1
ATOM 1402 C CA . TYR A 1 184 ? -12.331 5.964 7.695 1.00 94.69 184 TYR A CA 1
ATOM 1403 C C . TYR A 1 184 ? -11.545 7.249 7.429 1.00 94.69 184 TYR A C 1
ATOM 1405 O O . TYR A 1 184 ? -11.111 7.491 6.303 1.00 94.69 184 TYR A O 1
ATOM 1413 N N . ALA A 1 185 ? -11.334 8.053 8.469 1.00 95.06 185 ALA A N 1
ATOM 1414 C CA . ALA A 1 185 ? -10.552 9.283 8.384 1.00 95.06 185 ALA A CA 1
ATOM 1415 C C . ALA A 1 185 ? -9.842 9.608 9.705 1.00 95.06 185 ALA A C 1
ATOM 1417 O O . ALA A 1 185 ? -10.123 9.004 10.741 1.00 95.06 185 ALA A O 1
ATOM 1418 N N . ALA A 1 186 ? -8.931 10.586 9.671 1.00 93.75 186 ALA A N 1
ATOM 1419 C CA . ALA A 1 186 ? -8.078 10.927 10.811 1.00 93.75 186 ALA A CA 1
ATOM 1420 C C . ALA A 1 186 ? -8.855 11.290 12.085 1.00 93.75 186 ALA A C 1
ATOM 1422 O O . ALA A 1 186 ? -8.448 10.907 13.178 1.00 93.75 186 ALA A O 1
ATOM 1423 N N . ASN A 1 187 ? -9.977 11.998 11.959 1.00 94.38 187 ASN A N 1
ATOM 1424 C CA . ASN A 1 187 ? -10.830 12.390 13.079 1.00 94.38 187 ASN A CA 1
ATOM 1425 C C . ASN A 1 187 ? -12.304 12.467 12.649 1.00 94.38 187 ASN A C 1
ATOM 1427 O O . ASN A 1 187 ? -12.616 12.330 11.464 1.00 94.38 187 ASN A O 1
ATOM 1431 N N . GLN A 1 188 ? -13.197 12.703 13.615 1.00 95.44 188 GLN A N 1
ATOM 1432 C CA . GLN A 1 188 ? -14.640 12.740 13.370 1.00 95.44 188 GLN A CA 1
ATOM 1433 C C . GLN A 1 188 ? -15.053 13.888 12.441 1.00 95.44 188 GLN A C 1
ATOM 1435 O O . GLN A 1 188 ? -15.873 13.662 11.561 1.00 95.44 188 GLN A O 1
ATOM 1440 N N . ASP A 1 189 ? -14.439 15.070 12.558 1.00 94.88 189 ASP A N 1
ATOM 1441 C CA . ASP A 1 189 ? -14.765 16.218 11.699 1.00 94.88 189 ASP A CA 1
ATOM 1442 C C . ASP A 1 189 ? -14.572 15.884 10.209 1.00 94.88 189 ASP A C 1
ATOM 1444 O O . ASP A 1 189 ? -15.387 16.257 9.366 1.00 94.88 189 ASP A O 1
ATOM 1448 N N . ILE A 1 190 ? -13.517 15.130 9.873 1.00 93.38 190 ILE A N 1
ATOM 1449 C CA . ILE A 1 190 ? -13.273 14.686 8.493 1.00 93.38 190 ILE A CA 1
ATOM 1450 C C . ILE A 1 190 ? -14.260 13.586 8.084 1.00 93.38 190 ILE A C 1
ATOM 1452 O O . ILE A 1 190 ? -14.686 13.567 6.932 1.00 93.38 190 ILE A O 1
ATOM 1456 N N . VAL A 1 191 ? -14.650 12.681 8.988 1.00 93.06 191 VAL A N 1
ATOM 1457 C CA . VAL A 1 191 ? -15.698 11.683 8.695 1.00 93.06 191 VAL A CA 1
ATOM 1458 C C . VAL A 1 191 ? -17.029 12.378 8.385 1.00 93.06 191 VAL A C 1
ATOM 1460 O O . VAL A 1 191 ? -17.710 12.020 7.420 1.00 93.06 191 VAL A O 1
ATOM 1463 N N . ASP A 1 192 ? -17.384 13.399 9.158 1.00 92.81 192 ASP A N 1
ATOM 1464 C CA . ASP A 1 192 ? -18.614 14.166 8.980 1.00 92.81 192 ASP A CA 1
ATOM 1465 C C . ASP A 1 192 ? -18.620 14.904 7.632 1.00 92.81 192 ASP A C 1
ATOM 1467 O O . ASP A 1 192 ? -19.590 14.794 6.879 1.00 92.81 192 ASP A O 1
ATOM 1471 N N . ASP A 1 193 ? -17.517 15.573 7.284 1.00 93.00 193 ASP A N 1
ATOM 1472 C CA . ASP A 1 193 ? -17.387 16.345 6.041 1.00 93.00 193 ASP A CA 1
ATOM 1473 C C . ASP A 1 193 ? -17.232 15.456 4.792 1.00 93.00 193 ASP A C 1
ATOM 1475 O O . ASP A 1 193 ? -17.976 15.587 3.818 1.00 93.00 193 ASP A O 1
ATOM 1479 N N . ALA A 1 194 ? -16.298 14.501 4.814 1.00 87.94 194 ALA A N 1
ATOM 1480 C CA . ALA A 1 194 ? -15.934 13.709 3.637 1.00 87.94 194 ALA A CA 1
ATOM 1481 C C . ALA A 1 194 ? -16.839 12.489 3.411 1.00 87.94 194 ALA A C 1
ATOM 1483 O O . ALA A 1 194 ? -16.924 11.976 2.288 1.00 87.94 194 ALA A O 1
ATOM 1484 N N . HIS A 1 195 ? -17.487 11.988 4.465 1.00 88.31 195 HIS A N 1
ATOM 1485 C CA . HIS A 1 195 ? -18.254 10.741 4.432 1.00 88.31 195 HIS A CA 1
ATOM 1486 C C . HIS A 1 195 ? -19.672 10.886 4.993 1.00 88.31 195 HIS A C 1
ATOM 1488 O O . HIS A 1 195 ? -20.351 9.883 5.208 1.00 88.31 195 HIS A O 1
ATOM 1494 N N . SER A 1 196 ? -20.154 12.122 5.194 1.00 90.62 196 SER A N 1
ATOM 1495 C CA . SER A 1 196 ? -21.498 12.399 5.727 1.00 90.62 196 SER A CA 1
ATOM 1496 C C . SER A 1 196 ? -21.759 11.713 7.075 1.00 90.62 196 SER A C 1
ATOM 1498 O O . SER A 1 196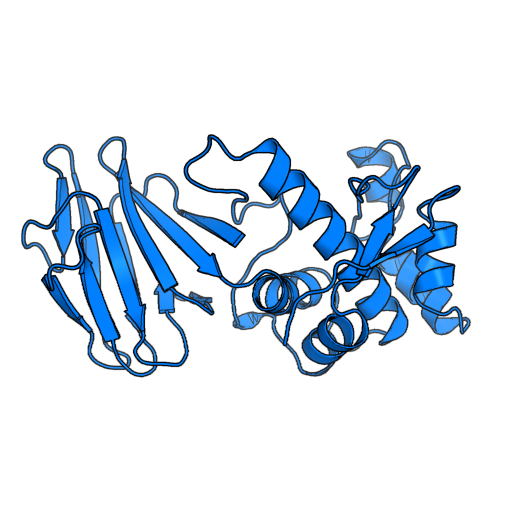 ? -22.875 11.265 7.341 1.00 90.62 196 SER A O 1
ATOM 1500 N N . GLY A 1 197 ? -20.714 11.587 7.897 1.00 88.12 197 GLY A N 1
ATOM 1501 C CA . GLY A 1 197 ? -20.760 10.968 9.223 1.00 88.12 197 GLY A CA 1
ATOM 1502 C C . GLY A 1 197 ? -20.615 9.445 9.225 1.00 88.12 197 GLY A C 1
ATOM 1503 O O . GLY A 1 197 ? -20.598 8.840 10.294 1.00 88.12 197 GLY A O 1
ATOM 1504 N N . TYR A 1 198 ? -20.489 8.805 8.058 1.00 90.44 198 TYR A N 1
ATOM 1505 C CA . TYR A 1 198 ? -20.334 7.354 7.961 1.00 90.44 198 TYR A CA 1
ATOM 1506 C C . TYR A 1 198 ? -18.865 6.948 7.882 1.00 90.44 198 TYR A C 1
ATOM 1508 O O . TYR A 1 198 ? -18.167 7.276 6.925 1.00 90.44 198 TYR A O 1
ATOM 1516 N N . GLY A 1 199 ? -18.409 6.154 8.844 1.00 94.50 199 GLY A N 1
ATOM 1517 C CA . GLY A 1 199 ? -17.064 5.594 8.841 1.00 94.50 199 GLY A CA 1
ATOM 1518 C C . GLY A 1 199 ? -16.358 5.740 10.176 1.00 94.50 199 GLY A C 1
ATOM 1519 O O . GLY A 1 199 ? -16.882 6.315 11.126 1.00 94.50 199 GLY A O 1
ATOM 1520 N N . MET A 1 200 ? -15.151 5.193 10.246 1.00 97.81 200 MET A N 1
ATOM 1521 C CA . MET A 1 200 ? -14.365 5.181 11.473 1.00 97.81 200 MET A CA 1
ATOM 1522 C C . MET A 1 200 ? -13.489 6.428 11.616 1.00 97.81 200 MET A C 1
ATOM 1524 O O . MET A 1 200 ? -12.655 6.715 10.757 1.00 97.81 200 MET A O 1
ATOM 1528 N N . SER A 1 201 ? -13.622 7.118 12.748 1.00 98.00 201 SER A N 1
ATOM 1529 C CA . SER A 1 201 ? -12.658 8.124 13.206 1.00 98.00 201 SER A CA 1
ATOM 1530 C C . SER A 1 201 ? -11.433 7.426 13.801 1.00 98.00 201 SER A C 1
ATOM 1532 O O . SER A 1 201 ? -11.561 6.654 14.750 1.00 98.00 201 SER A O 1
ATOM 1534 N N . GLN A 1 202 ? -10.237 7.686 13.271 1.00 97.94 202 GLN A N 1
ATOM 1535 C CA . GLN A 1 202 ? -8.997 7.062 13.747 1.00 97.94 202 GLN A CA 1
ATOM 1536 C C . GLN A 1 202 ? -8.645 7.502 15.173 1.00 97.94 202 GLN A C 1
ATOM 1538 O O . GLN A 1 202 ? -8.310 6.654 16.002 1.00 97.94 202 GLN A O 1
ATOM 1543 N N . THR A 1 203 ? -8.767 8.795 15.496 1.00 98.00 203 THR A N 1
ATOM 1544 C CA . THR A 1 203 ? -8.579 9.268 16.879 1.00 98.00 203 THR A CA 1
ATOM 1545 C C . THR A 1 203 ? -9.652 8.720 17.812 1.00 98.00 203 THR A C 1
ATOM 1547 O O . THR A 1 203 ? -9.334 8.288 18.911 1.00 98.00 203 THR A O 1
ATOM 1550 N N . GLY A 1 204 ? -10.907 8.638 17.369 1.00 98.19 204 GLY A N 1
ATOM 1551 C CA . GLY A 1 204 ? -11.960 8.064 18.205 1.00 98.19 204 GLY A CA 1
ATOM 1552 C C . GLY A 1 204 ? -11.813 6.545 18.397 1.00 98.19 204 GLY A C 1
ATOM 1553 O O . GLY A 1 204 ? -12.186 6.012 19.438 1.00 98.19 204 GLY A O 1
ATOM 1554 N N . ALA A 1 205 ? -11.246 5.825 17.424 1.00 98.50 205 ALA A N 1
ATOM 1555 C CA . ALA A 1 205 ? -10.868 4.421 17.579 1.00 98.50 205 ALA A CA 1
ATOM 1556 C C . ALA A 1 205 ? -9.742 4.247 18.611 1.00 98.50 205 ALA A C 1
ATOM 1558 O O . ALA A 1 205 ? -9.781 3.299 19.398 1.00 98.50 205 ALA A O 1
ATOM 1559 N N . LEU A 1 206 ? -8.770 5.167 18.642 1.00 98.56 206 LEU A N 1
ATOM 1560 C CA . LEU A 1 206 ? -7.759 5.220 19.699 1.00 98.56 206 LEU A CA 1
ATOM 1561 C C . LEU A 1 206 ? -8.405 5.459 21.070 1.00 98.56 206 LEU A C 1
ATOM 1563 O O . LEU A 1 206 ? -8.144 4.680 21.983 1.00 98.56 206 LEU A O 1
ATOM 1567 N N . ASP A 1 207 ? -9.286 6.453 21.197 1.00 98.50 207 ASP A N 1
ATOM 1568 C CA . ASP A 1 207 ? -9.949 6.787 22.467 1.00 98.50 207 ASP A CA 1
ATOM 1569 C C . ASP A 1 207 ? -10.733 5.596 23.039 1.00 98.50 207 ASP A C 1
ATOM 1571 O O . ASP A 1 207 ? -10.694 5.328 24.242 1.00 98.50 207 ASP A O 1
ATOM 1575 N N . LEU A 1 208 ? -11.446 4.852 22.186 1.00 98.62 208 LEU A N 1
ATOM 1576 C CA . LEU A 1 208 ? -12.144 3.629 22.592 1.00 98.62 208 LEU A CA 1
ATOM 1577 C C . LEU A 1 208 ? -11.157 2.533 23.013 1.00 98.62 208 LEU A C 1
ATOM 1579 O O . LEU A 1 208 ? -11.360 1.875 24.034 1.00 98.62 208 LEU A O 1
ATOM 1583 N N . ALA A 1 209 ? -10.064 2.350 22.272 1.00 98.56 209 ALA A N 1
ATOM 1584 C CA . ALA A 1 209 ? -9.038 1.375 22.632 1.00 98.56 209 ALA A CA 1
ATOM 1585 C C . ALA A 1 209 ? -8.382 1.700 23.987 1.00 98.56 209 ALA A C 1
ATOM 1587 O O . ALA A 1 209 ? -8.109 0.792 24.772 1.00 98.56 209 ALA A O 1
ATOM 1588 N N . GLU A 1 210 ? -8.159 2.981 24.290 1.00 98.12 210 GLU A N 1
ATOM 1589 C CA . GLU A 1 210 ? -7.633 3.447 25.581 1.00 98.12 210 GLU A CA 1
ATOM 1590 C C . GLU A 1 210 ? -8.631 3.254 26.733 1.00 98.12 210 GLU A C 1
ATOM 1592 O O . GLU A 1 210 ? -8.228 3.026 27.873 1.00 98.12 210 GLU A O 1
ATOM 1597 N N . GLN A 1 211 ? -9.931 3.244 26.433 1.00 98.38 211 GLN A N 1
ATOM 1598 C CA . GLN A 1 211 ? -10.994 2.867 27.374 1.00 98.38 211 GLN A CA 1
ATOM 1599 C C . GLN A 1 211 ? -11.128 1.346 27.572 1.00 98.38 211 GLN A C 1
ATOM 1601 O O . GLN A 1 211 ? -11.962 0.899 28.359 1.00 98.38 211 GLN A O 1
ATOM 1606 N N . GLY A 1 212 ? -10.306 0.542 26.891 1.00 98.31 212 GLY A N 1
ATOM 1607 C CA . GLY A 1 212 ? -10.270 -0.914 27.031 1.00 98.31 212 GLY A CA 1
ATOM 1608 C C . GLY A 1 212 ? -11.152 -1.678 26.044 1.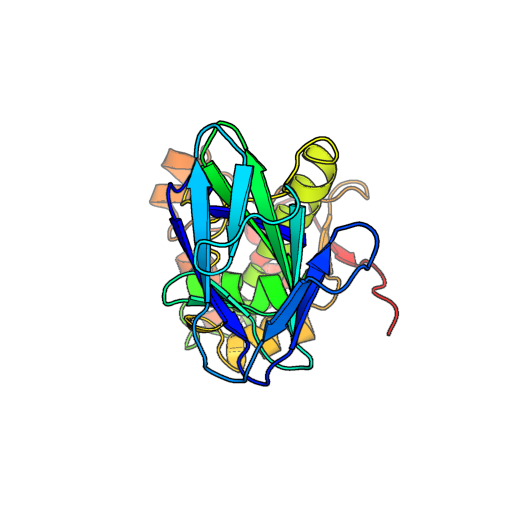00 98.31 212 GLY A C 1
ATOM 1609 O O . GLY A 1 212 ? -11.244 -2.901 26.162 1.00 98.31 212 GLY A O 1
ATOM 1610 N N . TYR A 1 213 ? -11.761 -0.997 25.067 1.00 98.56 213 TYR A N 1
ATOM 1611 C CA . TYR A 1 213 ? -12.523 -1.661 24.012 1.00 98.56 213 TYR A CA 1
ATOM 1612 C C . TYR A 1 213 ? -11.597 -2.492 23.122 1.00 98.56 213 TYR A C 1
ATOM 1614 O O . TYR A 1 213 ? -10.496 -2.079 22.743 1.00 98.56 213 TYR A O 1
ATOM 1622 N N . ARG A 1 214 ? -12.067 -3.681 22.755 1.00 98.44 214 ARG A N 1
ATOM 1623 C CA . ARG A 1 214 ? -11.425 -4.559 21.776 1.00 98.44 214 ARG A CA 1
ATOM 1624 C C . ARG A 1 214 ? -11.695 -4.053 20.363 1.00 98.44 214 ARG A C 1
ATOM 1626 O O . ARG A 1 214 ? -12.713 -3.415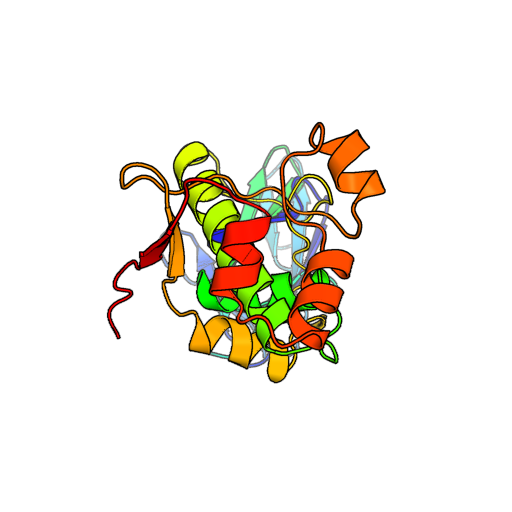 20.100 1.00 98.44 214 ARG A O 1
ATOM 1633 N N . TYR A 1 215 ? -10.829 -4.409 19.418 1.00 98.56 215 TYR A N 1
ATOM 1634 C CA . TYR A 1 215 ? -10.945 -3.949 18.029 1.00 98.56 215 TYR A CA 1
ATOM 1635 C C . TYR A 1 215 ? -12.308 -4.254 17.385 1.00 98.56 215 TYR A C 1
ATOM 1637 O O . TYR A 1 215 ? -12.832 -3.426 16.650 1.00 98.56 215 TYR A O 1
ATOM 1645 N N . TYR A 1 216 ? -12.921 -5.403 17.684 1.00 97.00 216 TYR A N 1
ATOM 1646 C CA . TYR A 1 216 ? -14.241 -5.754 17.154 1.00 97.00 216 TYR A CA 1
ATOM 1647 C C . TYR A 1 216 ? -15.373 -4.910 17.764 1.00 97.00 216 TYR A C 1
ATOM 1649 O O . TYR A 1 216 ? -16.369 -4.650 17.089 1.00 97.00 216 TYR A O 1
ATOM 1657 N N . GLU A 1 217 ? -15.223 -4.440 19.005 1.00 98.00 217 GLU A N 1
ATOM 1658 C CA . GLU A 1 217 ? -16.174 -3.523 19.647 1.00 98.00 217 GLU A CA 1
ATOM 1659 C C . GLU A 1 217 ? -16.028 -2.115 19.064 1.00 98.00 217 GLU A C 1
ATOM 1661 O O . GLU A 1 217 ? -17.029 -1.475 18.753 1.00 98.00 217 GLU A O 1
ATOM 1666 N N . ILE A 1 218 ? -14.785 -1.678 18.822 1.00 98.50 218 ILE A N 1
ATOM 1667 C CA . ILE A 1 218 ? -14.479 -0.426 18.114 1.00 98.50 218 ILE A CA 1
ATOM 1668 C C . ILE A 1 218 ? -15.124 -0.439 16.726 1.00 98.50 218 ILE A C 1
ATOM 1670 O O . ILE A 1 218 ? -15.845 0.488 16.368 1.00 98.50 218 ILE A O 1
ATOM 1674 N N . LEU A 1 219 ? -14.921 -1.510 15.955 1.00 98.19 219 LEU A N 1
ATOM 1675 C CA . LEU A 1 219 ? -15.541 -1.660 14.639 1.00 98.19 219 LEU A CA 1
ATOM 1676 C C . LEU A 1 219 ? -17.072 -1.641 14.725 1.00 98.19 219 LEU A C 1
ATOM 1678 O O . LEU A 1 219 ? -17.711 -0.951 13.939 1.00 98.19 219 LEU A O 1
ATOM 1682 N N . SER A 1 220 ? -17.661 -2.334 15.701 1.00 96.38 220 SER A N 1
ATOM 1683 C CA . SER A 1 220 ? -19.121 -2.359 15.878 1.00 96.38 220 SER A CA 1
ATOM 1684 C C . SER A 1 220 ? -19.700 -0.981 16.223 1.00 96.38 220 SER A C 1
ATOM 1686 O O . SER A 1 220 ? -20.837 -0.692 15.860 1.00 96.38 220 SER A O 1
ATOM 1688 N N . ALA A 1 221 ? -18.925 -0.118 16.891 1.00 96.56 221 ALA A N 1
ATOM 1689 C CA . ALA A 1 221 ? -19.336 1.249 17.203 1.00 96.56 221 ALA A CA 1
ATOM 1690 C C . ALA A 1 221 ? -19.402 2.151 15.957 1.00 96.56 221 ALA A C 1
ATOM 1692 O O . ALA A 1 221 ? -20.293 2.992 15.865 1.00 96.56 221 ALA A O 1
ATOM 1693 N N . TYR A 1 222 ? -18.489 1.971 14.996 1.00 97.25 222 TYR A N 1
ATOM 1694 C CA . TYR A 1 222 ? -18.418 2.796 13.778 1.00 97.25 222 TYR A CA 1
ATOM 1695 C C . TYR A 1 222 ? -19.176 2.220 12.580 1.00 97.25 222 TYR A C 1
ATOM 1697 O O . TYR A 1 222 ? -19.576 2.961 11.684 1.00 97.25 222 TYR A O 1
ATOM 1705 N N . TYR A 1 223 ? -19.380 0.906 12.554 1.00 96.25 223 TYR A N 1
ATOM 1706 C CA . TYR A 1 223 ? -20.053 0.195 11.473 1.00 96.25 223 TYR A CA 1
ATOM 1707 C C . TYR A 1 223 ? -21.224 -0.615 12.056 1.00 96.25 223 TYR A C 1
ATOM 1709 O O . TYR A 1 223 ? -21.122 -1.838 12.196 1.00 96.25 223 TYR A O 1
ATOM 1717 N N . PRO A 1 224 ? -22.330 0.048 12.443 1.00 93.56 224 PRO A N 1
ATOM 1718 C CA . PRO A 1 224 ? -23.472 -0.624 13.055 1.00 93.56 224 PRO A CA 1
ATOM 1719 C C . PRO A 1 224 ? -24.091 -1.653 12.104 1.00 93.56 224 PRO A C 1
ATOM 1721 O O . PRO A 1 224 ? -23.972 -1.549 10.884 1.00 93.56 224 PRO A O 1
ATOM 1724 N N . ASP A 1 225 ? -24.740 -2.666 12.676 1.00 93.19 225 ASP A N 1
ATOM 1725 C CA . ASP A 1 225 ? -25.364 -3.791 11.961 1.00 93.19 225 ASP A CA 1
ATOM 1726 C C . ASP A 1 225 ? -24.397 -4.668 11.142 1.00 93.19 225 ASP A C 1
ATOM 1728 O O . ASP A 1 225 ? -24.832 -5.580 10.434 1.00 93.19 225 ASP A O 1
ATOM 1732 N N . THR A 1 226 ? -23.085 -4.442 11.258 1.00 94.56 226 THR A N 1
ATOM 1733 C CA . THR A 1 226 ? -22.048 -5.274 10.636 1.00 94.56 226 THR A CA 1
ATOM 1734 C C . THR A 1 226 ? -21.460 -6.287 11.621 1.00 94.56 226 THR A C 1
ATOM 1736 O O . THR A 1 226 ? -21.678 -6.227 12.831 1.00 94.56 226 THR A O 1
ATOM 1739 N N . SER A 1 227 ? -20.707 -7.251 11.097 1.00 93.38 227 SER A N 1
ATOM 1740 C CA . SER A 1 227 ? -19.900 -8.181 11.885 1.00 93.38 227 SER A CA 1
ATOM 1741 C C . SER A 1 227 ? -18.498 -8.320 11.300 1.00 93.38 227 SER A C 1
ATOM 1743 O O . SER A 1 227 ? -18.235 -7.913 10.168 1.00 93.38 227 SER A O 1
ATOM 1745 N N . VAL A 1 228 ? -17.581 -8.926 12.055 1.00 94.88 228 VAL A N 1
ATOM 1746 C CA . VAL A 1 228 ? -16.283 -9.339 11.511 1.00 94.88 228 VAL A CA 1
ATOM 1747 C C . VAL A 1 228 ? -16.461 -10.675 10.784 1.00 94.88 228 VAL A C 1
ATOM 1749 O O . VAL A 1 228 ? -16.729 -11.704 11.404 1.00 94.88 228 VAL A O 1
ATOM 1752 N N . GLY A 1 229 ? -16.341 -10.651 9.458 1.00 92.50 229 GLY A N 1
ATOM 1753 C CA . GLY A 1 229 ? -16.207 -11.839 8.619 1.00 92.50 229 GLY A CA 1
ATOM 1754 C C . GLY A 1 229 ? -14.744 -12.260 8.487 1.00 92.50 229 GLY A C 1
ATOM 1755 O O . GLY A 1 229 ? -13.838 -11.477 8.774 1.00 92.50 229 GLY A O 1
ATOM 1756 N N . ARG A 1 230 ? -14.497 -13.490 8.025 1.00 92.62 230 ARG A N 1
ATOM 1757 C CA . ARG A 1 230 ? -13.146 -14.002 7.757 1.00 92.62 230 ARG A CA 1
ATOM 1758 C C . ARG A 1 230 ? -13.095 -14.728 6.415 1.00 92.62 230 ARG A C 1
ATOM 1760 O O . ARG A 1 230 ? -13.997 -15.500 6.102 1.00 92.62 230 ARG A O 1
ATOM 1767 N N . ILE A 1 231 ? -12.061 -14.455 5.623 1.00 86.38 231 ILE A N 1
ATOM 1768 C CA . ILE A 1 231 ? -11.712 -15.227 4.424 1.00 86.38 231 ILE A CA 1
ATOM 1769 C C . ILE A 1 231 ? -10.557 -16.146 4.801 1.00 86.38 231 ILE A C 1
ATOM 1771 O O . ILE A 1 231 ? -9.542 -15.660 5.304 1.00 86.38 231 ILE A O 1
ATOM 1775 N N . ASP A 1 232 ? -10.699 -17.444 4.535 1.00 78.38 232 ASP A N 1
ATOM 1776 C CA . ASP A 1 232 ? -9.581 -18.378 4.633 1.00 78.38 232 ASP A CA 1
ATOM 1777 C C . ASP A 1 232 ? -8.530 -18.008 3.586 1.00 78.38 232 ASP A C 1
ATOM 1779 O O . ASP A 1 232 ? -8.700 -18.191 2.379 1.00 78.38 232 ASP A O 1
ATOM 1783 N N . ILE A 1 233 ? -7.436 -17.446 4.076 1.00 64.75 233 ILE A N 1
ATOM 1784 C CA . ILE A 1 233 ? -6.201 -17.281 3.332 1.00 64.75 233 ILE A CA 1
ATOM 1785 C C . ILE A 1 233 ? -5.380 -18.532 3.626 1.00 64.75 233 ILE A C 1
ATOM 1787 O O . ILE A 1 233 ? -4.802 -18.640 4.700 1.00 64.75 233 ILE A O 1
ATOM 1791 N N . GLY A 1 234 ? -5.443 -19.527 2.737 1.00 53.78 234 GLY A N 1
ATOM 1792 C CA . GLY A 1 234 ? -4.664 -20.760 2.890 1.00 53.78 234 GLY A CA 1
ATOM 1793 C C . GLY A 1 234 ? -3.200 -20.454 3.226 1.00 53.78 234 GLY A C 1
ATOM 1794 O O . GLY A 1 234 ? -2.656 -19.484 2.693 1.00 53.78 234 GLY A O 1
ATOM 1795 N N . GLU A 1 235 ? -2.630 -21.239 4.146 1.00 42.31 235 GLU A N 1
ATOM 1796 C CA . GLU A 1 235 ? -1.236 -21.118 4.608 1.00 42.31 235 GLU A CA 1
ATOM 1797 C C . GLU A 1 235 ? -0.212 -21.276 3.476 1.00 42.31 235 GLU A C 1
ATOM 1799 O O . GLU A 1 235 ? -0.424 -22.139 2.587 1.00 42.31 235 GLU A O 1
#

Radius of gyration: 19.19 Å; chains: 1; bounding box: 48×38×57 Å

pLDDT: mean 93.31, std 9.16, range [42.31, 98.88]

InterPro domains:
  IPR013486 Sporulation stage II protein D, amidase enhancer LytB [TIGR02669] (90-188)
  IPR013693 Sporulation stage II protein D, amidase enhancer LytB N-terminal [PF08486] (85-175)
  IPR051922 Bacterial Sporulation-Associated [PTHR30032] (52-188)